Protein AF-A0A8S9IT57-F1 (afdb_monomer)

InterPro domains:
  IPR001734 Sodium/solute symporter [PF00474] (82-192)
  IPR001734 Sodium/solute symporter [PS50283] (57-162)
  IPR031155 Urea active transporter [PTHR46154] (69-310)
  IPR038377 Sodium/glucose symporter superfamily [G3DSA:1.20.1730.10] (26-310)

Radius of gyration: 22.33 Å; Cα contacts (8 Å, |Δi|>4): 358; chains: 1; bounding box: 45×38×72 Å

Secondary structure (DSSP, 8-state):
---SSSSTTTGGGEEEETTEEEE-S-SSTT--SS-HHHHHHHHHHHHHHHHHHHHHHHTT---------S-HHHHHHHHHHHHHHHHHHHHHHHHHHHHHHHHHH---HHHHHHHHHHHHHHHHHHHTHHHHHHHHHHHHHHHHHHHHHHHHIIIII-SSS-SHHHHHHHHHHHT-TTS--STTTS-TTB--SSPTTBGGG-TT-S-BHHHHHHHHHHHHHHHHHHHH-HHHHHHHHHS-HHHHHHHHHHHHHHHHHHHHHIIIIIIHHHHHTT---BHHHHHTT-HHHHHHHHHHTHHHHHHHHHHHH-

Solvent-accessible surface area (backbone atoms only — not comparable to full-atom values): 16678 Å² total; per-residue (Å²): 130,85,65,75,56,89,42,84,85,38,33,89,50,42,50,86,53,104,87,52,50,33,40,47,78,46,68,52,75,96,59,51,78,37,55,45,68,56,41,53,45,48,44,53,48,50,24,47,52,53,18,55,54,33,23,64,68,20,76,76,66,92,74,92,84,91,90,90,90,68,64,70,72,64,44,52,55,52,50,54,51,19,53,54,46,50,52,53,53,49,50,53,52,38,51,43,51,14,46,46,47,24,56,41,11,58,39,54,47,70,59,40,47,61,44,56,54,50,20,53,50,54,16,42,71,66,22,33,73,63,14,48,54,53,46,53,49,55,21,50,53,52,38,52,54,53,50,51,52,49,42,45,35,41,42,57,67,32,93,84,47,25,26,62,65,52,41,50,55,34,37,49,58,45,26,29,82,85,54,70,62,50,77,54,54,28,56,97,54,38,92,60,36,45,43,86,59,26,54,91,16,38,82,84,50,90,54,29,56,61,58,51,53,50,48,52,52,49,50,60,52,53,52,53,47,58,77,40,32,58,70,57,53,56,54,49,69,75,38,58,78,92,48,37,65,58,49,52,54,51,50,55,60,55,52,50,51,54,62,49,46,47,45,65,27,30,43,45,43,26,58,42,51,60,56,42,48,25,54,67,47,47,74,51,63,37,44,49,59,53,29,31,32,76,74,54,38,64,61,28,46,49,54,52,50,52,48,70,76,76

Nearest PDB structures (foldseek):
  7sl8-assembly1_A  TM=5.305E-01  e=9.227E-02  Homo sapiens
  8zqr-assembly1_A  TM=4.460E-01  e=1.522E+00  Homo sapiens

Foldseek 3Di:
DQDPPVDPLLNVQWDDDDPDTFGHQALLPVHALAALVVLVCLLQVVLQVLLVVLLVVQVPDDDDDDDDDDDDPVVVVLVVLQVVLVVVVLVLLLLLLLLLSCSHHVHDSVVSSVRLCVSVVNNCVSRNPSSVVVSVVVLLVLLVVLLVVLLCLQDQNFPQRRHPVLLQVLQVVQQDPPWDCDPRNHDPQARGHFCPQADSSGPPGPRGPVVVVVVVCCCVVVVSSCVSHVSLVVVLVPDDVVCSVVVVVVVVVSVCSNCVSCCVRQVSQCSSSRRSHGNVCVVSVCSSVSSLCSGPNSVSSVSVSSSSSD

Structure (mmCIF, N/CA/C/O backbone):
data_AF-A0A8S9IT57-F1
#
_entry.id   AF-A0A8S9IT57-F1
#
loop_
_atom_site.group_PDB
_atom_site.id
_atom_site.type_symbol
_atom_site.label_atom_id
_atom_site.label_alt_id
_atom_site.label_comp_id
_atom_site.label_asym_id
_atom_site.label_entity_id
_atom_site.label_seq_id
_atom_site.pdbx_PDB_ins_code
_atom_site.Cartn_x
_atom_site.Cartn_y
_atom_site.Cartn_z
_atom_site.occupancy
_atom_site.B_iso_or_equiv
_atom_site.auth_seq_id
_atom_site.auth_comp_id
_atom_site.auth_asym_id
_atom_site.auth_atom_id
_atom_site.pdbx_PDB_model_num
ATOM 1 N N . MET A 1 1 ? -20.627 7.578 33.990 1.00 39.97 1 MET A N 1
ATOM 2 C CA . MET A 1 1 ? -19.273 7.028 33.769 1.00 39.97 1 MET A CA 1
ATOM 3 C C . MET A 1 1 ? -19.249 6.451 32.371 1.00 39.97 1 MET A C 1
ATOM 5 O O . MET A 1 1 ? -20.099 5.621 32.084 1.00 39.97 1 MET A O 1
ATOM 9 N N . ALA A 1 2 ? -18.382 6.957 31.492 1.00 51.16 2 ALA A N 1
ATOM 10 C CA . ALA A 1 2 ? -18.194 6.353 30.176 1.00 51.16 2 ALA A CA 1
ATOM 11 C C . ALA A 1 2 ? -17.717 4.906 30.378 1.00 51.16 2 ALA A C 1
ATOM 13 O O . ALA A 1 2 ? -16.808 4.669 31.175 1.00 51.16 2 ALA A O 1
ATOM 14 N N . THR A 1 3 ? -18.382 3.948 29.738 1.00 56.62 3 THR A N 1
ATOM 15 C CA . THR A 1 3 ? -17.983 2.540 29.743 1.00 56.62 3 THR A CA 1
ATOM 16 C C . THR A 1 3 ? -16.579 2.422 29.155 1.00 56.62 3 THR A C 1
ATOM 18 O O . THR A 1 3 ? -16.307 2.948 28.077 1.00 56.62 3 THR A O 1
ATOM 21 N N . CYS A 1 4 ? -15.678 1.789 29.903 1.00 59.97 4 CYS A N 1
ATOM 22 C CA . CYS A 1 4 ? -14.316 1.505 29.476 1.00 59.97 4 CYS A CA 1
ATOM 23 C C . CYS A 1 4 ? -14.159 -0.009 29.341 1.00 59.97 4 CYS A C 1
ATOM 25 O O . CYS A 1 4 ? -14.346 -0.700 30.347 1.00 59.97 4 CYS A O 1
ATOM 27 N N . PRO A 1 5 ? -13.794 -0.526 28.159 1.00 66.31 5 PRO A N 1
ATOM 28 C CA . PRO A 1 5 ? -13.631 0.172 26.873 1.00 66.31 5 PRO A CA 1
ATOM 29 C C . PRO A 1 5 ? -14.978 0.608 26.251 1.00 66.31 5 PRO A C 1
ATOM 31 O O . PRO A 1 5 ? -16.025 0.081 26.628 1.00 66.31 5 PRO A O 1
ATOM 34 N N . PRO A 1 6 ? -14.978 1.543 25.277 1.00 64.06 6 PRO A N 1
ATOM 35 C CA . PRO A 1 6 ? -16.183 1.881 24.514 1.00 64.06 6 PRO A CA 1
ATOM 36 C C . PRO A 1 6 ? -16.662 0.721 23.627 1.00 64.06 6 PRO A C 1
ATOM 38 O O . PRO A 1 6 ? -17.847 0.653 23.311 1.00 64.06 6 PRO A O 1
ATOM 41 N N . PHE A 1 7 ? -15.757 -0.193 23.258 1.00 71.44 7 PHE A N 1
ATOM 42 C CA . PHE A 1 7 ? -16.058 -1.398 22.494 1.00 71.44 7 PHE A CA 1
ATOM 43 C C . PHE A 1 7 ? -15.311 -2.614 23.056 1.00 71.44 7 PHE A C 1
ATOM 45 O O . PHE A 1 7 ? -14.112 -2.540 23.328 1.00 71.44 7 PHE A O 1
ATOM 52 N N . ASP A 1 8 ? -15.988 -3.759 23.162 1.00 71.44 8 ASP A N 1
ATOM 53 C CA . ASP A 1 8 ? -15.408 -4.985 23.736 1.00 71.44 8 ASP A CA 1
ATOM 54 C C . ASP A 1 8 ? -14.193 -5.507 22.945 1.00 71.44 8 ASP A C 1
ATOM 56 O O . ASP A 1 8 ? -13.241 -6.026 23.524 1.00 71.44 8 ASP A O 1
ATOM 60 N N . PHE A 1 9 ? -14.169 -5.318 21.621 1.00 71.56 9 PHE A N 1
ATOM 61 C CA . PHE A 1 9 ? -13.062 -5.767 20.764 1.00 71.56 9 PHE A CA 1
ATOM 62 C C . PHE A 1 9 ? -11.790 -4.919 20.916 1.00 71.56 9 PHE A C 1
ATOM 64 O O . PHE A 1 9 ? -10.671 -5.423 20.758 1.00 71.56 9 PHE A O 1
ATOM 71 N N . SER A 1 10 ? -11.936 -3.624 21.215 1.00 74.38 10 SER A N 1
ATOM 72 C CA . SER A 1 10 ? -10.804 -2.708 21.361 1.00 74.38 10 SER A CA 1
ATOM 73 C C . SER A 1 10 ? -10.246 -2.710 22.782 1.00 74.38 10 SER A C 1
ATOM 75 O O . SER A 1 10 ? -9.177 -2.144 22.995 1.00 74.38 10 SER A O 1
ATOM 77 N N . ALA A 1 11 ? -10.880 -3.432 23.719 1.00 71.94 11 ALA A N 1
ATOM 78 C CA . ALA A 1 11 ? -10.479 -3.586 25.122 1.00 71.94 11 ALA A CA 1
ATOM 79 C C . ALA A 1 11 ? -8.972 -3.771 25.330 1.00 71.94 11 ALA A C 1
ATOM 81 O O . ALA A 1 11 ? -8.375 -3.137 26.191 1.00 71.94 11 ALA A O 1
ATOM 82 N N . LYS A 1 12 ? -8.341 -4.607 24.497 1.00 77.44 12 LYS A N 1
ATOM 83 C CA . LYS A 1 12 ? -6.902 -4.924 24.542 1.00 77.44 12 LYS A CA 1
ATOM 84 C C . LYS A 1 12 ? -5.973 -3.720 24.320 1.00 77.44 12 LYS A C 1
ATOM 86 O O . LYS A 1 12 ? -4.788 -3.788 24.648 1.00 77.44 12 LYS A O 1
ATOM 91 N N . TYR A 1 13 ? -6.496 -2.636 23.754 1.00 78.12 13 TYR A N 1
ATOM 92 C CA . TYR A 1 13 ? -5.784 -1.389 23.477 1.00 78.12 13 TYR A CA 1
ATOM 93 C C . TYR A 1 13 ? -6.067 -0.288 24.505 1.00 78.12 13 TYR A C 1
ATOM 95 O O . TYR A 1 13 ? -5.531 0.813 24.370 1.00 78.12 13 TYR A O 1
ATOM 103 N N . TYR A 1 14 ? -6.871 -0.584 25.527 1.00 77.19 14 TYR A N 1
ATOM 104 C CA . TYR A 1 14 ? -7.155 0.310 26.641 1.00 77.19 14 TYR A CA 1
ATOM 105 C C . TYR A 1 14 ? -6.534 -0.244 27.925 1.00 77.19 14 TYR A C 1
ATOM 107 O O . TYR A 1 14 ? -6.669 -1.426 28.240 1.00 77.19 14 TYR A O 1
ATOM 115 N N . ASN A 1 15 ? -5.861 0.614 28.686 1.00 73.19 15 ASN A N 1
ATOM 116 C CA . ASN A 1 15 ? -5.367 0.288 30.016 1.00 73.19 15 ASN A CA 1
ATOM 117 C C . ASN A 1 15 ? -6.383 0.786 31.055 1.00 73.19 15 ASN A C 1
ATOM 119 O O . ASN A 1 15 ? -6.706 1.973 31.110 1.00 73.19 15 ASN A O 1
ATOM 123 N N . GLY A 1 16 ? -6.904 -0.133 31.872 1.00 59.00 16 GLY A N 1
ATOM 124 C CA . GLY A 1 16 ? -7.804 0.185 32.980 1.00 59.00 16 GLY A CA 1
ATOM 125 C C . GLY A 1 16 ? -7.018 0.431 34.264 1.00 59.00 16 GLY A C 1
ATOM 126 O O . GLY A 1 16 ? -6.648 -0.521 34.947 1.00 59.00 16 GLY A O 1
ATOM 127 N N . GLY A 1 17 ? -6.758 1.695 34.602 1.00 48.28 17 GLY A N 1
ATOM 128 C CA . GLY A 1 17 ? -6.114 2.079 35.857 1.00 48.28 17 GLY A CA 1
ATOM 129 C C . GLY A 1 17 ? -7.029 2.956 36.708 1.00 48.28 17 GLY A C 1
ATOM 130 O O . GLY A 1 17 ? -7.355 4.055 36.282 1.00 48.28 17 GLY A O 1
ATOM 131 N N . GLY A 1 18 ? -7.415 2.470 37.898 1.00 50.03 18 GLY A N 1
ATOM 132 C CA . GLY A 1 18 ? -7.883 3.191 39.107 1.00 50.03 18 GLY A CA 1
ATOM 133 C C . GLY A 1 18 ? -9.019 4.229 39.030 1.00 50.03 18 GLY A C 1
ATOM 134 O O . GLY A 1 18 ? -9.898 4.229 39.888 1.00 50.03 18 GLY A O 1
ATOM 135 N N . SER A 1 19 ? -9.018 5.125 38.049 1.00 51.31 19 SER A N 1
ATOM 136 C CA . SER A 1 19 ? -9.999 6.202 37.871 1.00 51.31 19 SER A CA 1
ATOM 137 C C . SER A 1 19 ? -10.115 6.724 36.426 1.00 51.31 19 SER A C 1
ATOM 139 O O . SER A 1 19 ? -10.882 7.659 36.194 1.00 51.31 19 SER A O 1
ATOM 141 N N . GLY A 1 20 ? -9.429 6.127 35.441 1.00 58.88 20 GLY A N 1
ATOM 142 C CA . GLY A 1 20 ? -9.473 6.570 34.043 1.00 58.88 20 GLY A CA 1
ATOM 143 C C . GLY A 1 20 ? -9.200 5.449 33.037 1.00 58.88 20 GLY A C 1
ATOM 144 O O . GLY A 1 20 ? -8.434 4.527 33.301 1.00 58.88 20 GLY A O 1
ATOM 145 N N . CYS A 1 21 ? -9.868 5.529 31.886 1.00 69.31 21 CYS A N 1
ATOM 146 C CA . CYS A 1 21 ? -9.680 4.636 30.747 1.00 69.31 21 CYS A CA 1
ATOM 147 C C . CYS A 1 21 ? -8.685 5.270 29.779 1.00 69.31 21 CYS A C 1
ATOM 149 O O . CYS A 1 21 ? -9.031 6.270 29.149 1.00 69.31 21 CYS A O 1
ATOM 151 N N . GLU A 1 22 ? -7.479 4.724 29.659 1.00 74.81 22 GLU A N 1
ATOM 152 C CA . GLU A 1 22 ? -6.455 5.297 28.784 1.00 74.81 22 GLU A CA 1
ATOM 153 C C . GLU A 1 22 ? -6.254 4.435 27.541 1.00 74.81 22 GLU A C 1
ATOM 155 O O . GLU A 1 22 ? -5.953 3.242 27.639 1.00 74.81 22 GLU A O 1
ATOM 160 N N . ARG A 1 23 ? -6.422 5.032 26.359 1.00 77.62 23 ARG A N 1
ATOM 161 C CA . ARG A 1 23 ? -6.092 4.380 25.089 1.00 77.62 23 ARG A CA 1
ATOM 162 C C . ARG A 1 23 ? -4.585 4.445 24.865 1.00 77.62 23 ARG A C 1
ATOM 164 O O . ARG A 1 23 ? -3.971 5.488 25.089 1.00 77.62 23 ARG A O 1
ATOM 171 N N . ARG A 1 24 ? -3.987 3.355 24.374 1.00 80.25 24 ARG A N 1
ATOM 172 C CA . ARG A 1 24 ? -2.577 3.363 23.942 1.00 80.25 24 ARG A CA 1
ATOM 173 C C . ARG A 1 24 ? -2.332 4.494 22.935 1.00 80.25 24 ARG A C 1
ATOM 175 O O . ARG A 1 24 ? -3.164 4.728 22.062 1.00 80.25 24 ARG A O 1
ATOM 182 N N . SER A 1 25 ? -1.186 5.162 23.043 1.00 78.62 25 SER A N 1
ATOM 183 C CA . SER A 1 25 ? -0.786 6.256 22.146 1.00 78.62 25 SER A CA 1
ATOM 184 C C . SER A 1 25 ? -0.376 5.775 20.749 1.00 78.62 25 SER A C 1
ATOM 186 O O . SER A 1 25 ? -0.585 6.482 19.770 1.00 78.62 25 SER A O 1
ATOM 188 N N . SER A 1 26 ? 0.150 4.553 20.640 1.00 80.44 26 SER A N 1
ATOM 189 C CA . SER A 1 26 ? 0.606 3.945 19.385 1.00 80.44 26 SER A CA 1
ATOM 190 C C . SER A 1 26 ? 0.244 2.459 19.329 1.00 80.44 26 SER A C 1
ATOM 192 O O . SER A 1 26 ? 0.178 1.777 20.363 1.00 80.44 26 SER A O 1
ATOM 194 N N . PHE A 1 27 ? 0.003 1.952 18.116 1.00 81.12 27 PHE A N 1
ATOM 195 C CA . PHE A 1 27 ? -0.316 0.546 17.887 1.00 81.12 27 PHE A CA 1
ATOM 196 C C . PHE A 1 27 ? 0.932 -0.334 17.984 1.00 81.12 27 PHE A C 1
ATOM 198 O O . PHE A 1 27 ? 0.871 -1.414 18.575 1.00 81.12 27 PHE A O 1
ATOM 205 N N . PHE A 1 28 ? 2.049 0.119 17.408 1.00 76.88 28 PHE A N 1
ATOM 206 C CA . PHE A 1 28 ? 3.296 -0.647 17.357 1.00 76.88 28 PHE A CA 1
ATOM 207 C C . PHE A 1 28 ? 4.162 -0.452 18.612 1.00 76.88 28 PHE A C 1
ATOM 209 O O . PHE A 1 28 ? 4.763 -1.416 19.092 1.00 76.88 28 PHE A O 1
ATOM 216 N N . GLY A 1 29 ? 4.181 0.753 19.195 1.00 72.25 29 GLY A N 1
ATOM 217 C CA . GLY A 1 29 ? 5.028 1.090 20.344 1.00 72.25 29 GLY A CA 1
ATOM 218 C C . GLY A 1 29 ? 6.490 0.668 20.134 1.00 72.25 29 GLY A C 1
ATOM 219 O O . GLY A 1 29 ? 7.016 0.777 19.028 1.00 72.25 29 GLY A O 1
ATOM 220 N N . ASP A 1 30 ? 7.117 0.115 21.179 1.00 59.88 30 ASP A N 1
ATOM 221 C CA . ASP A 1 30 ? 8.460 -0.499 21.124 1.00 59.88 30 ASP A CA 1
ATOM 222 C C . ASP A 1 30 ? 8.430 -2.018 20.848 1.00 59.88 30 ASP A C 1
ATOM 224 O O . ASP A 1 30 ? 9.457 -2.700 20.908 1.00 59.88 30 ASP A O 1
ATOM 228 N N . THR A 1 31 ? 7.253 -2.594 20.585 1.00 56.28 31 THR A N 1
ATOM 229 C CA . THR A 1 31 ? 7.078 -4.050 20.483 1.00 56.28 31 THR A CA 1
ATOM 230 C C . THR A 1 31 ? 6.912 -4.496 19.040 1.00 56.28 31 THR A C 1
ATOM 232 O O . THR A 1 31 ? 5.985 -4.091 18.345 1.00 56.28 31 THR A O 1
ATOM 235 N N . THR A 1 32 ? 7.786 -5.390 18.593 1.00 64.50 32 THR A N 1
ATOM 236 C CA . THR A 1 32 ? 7.768 -5.934 17.232 1.00 64.50 32 THR A CA 1
ATOM 237 C C . THR A 1 32 ? 7.085 -7.299 17.221 1.00 64.50 32 THR A C 1
ATOM 239 O O . THR A 1 32 ? 7.207 -8.091 18.156 1.00 64.50 32 THR A O 1
ATOM 242 N N . VAL A 1 33 ? 6.289 -7.569 16.183 1.00 73.50 33 VAL A N 1
ATOM 243 C CA . VAL A 1 33 ? 5.457 -8.788 16.115 1.00 73.50 33 VAL A CA 1
ATOM 244 C C . VAL A 1 33 ? 6.272 -10.007 15.679 1.00 73.50 33 VAL A C 1
ATOM 246 O O . VAL A 1 33 ? 5.989 -11.141 16.085 1.00 73.50 33 VAL A O 1
ATOM 249 N N . LEU A 1 34 ? 7.273 -9.771 14.834 1.00 71.06 34 LEU A N 1
ATOM 250 C CA . LEU A 1 34 ? 8.207 -10.764 14.328 1.00 71.06 34 LEU A CA 1
ATOM 251 C C . LEU A 1 34 ? 9.607 -10.481 14.865 1.00 71.06 34 LEU A C 1
ATOM 253 O O . LEU A 1 34 ? 9.995 -9.332 15.046 1.00 71.06 34 LEU A O 1
ATOM 257 N N . ASP A 1 35 ? 10.363 -11.552 15.081 1.00 74.62 35 ASP A N 1
ATOM 258 C CA . ASP A 1 35 ? 11.762 -11.448 15.478 1.00 74.62 35 ASP A CA 1
ATOM 259 C C . ASP A 1 35 ? 12.602 -10.813 14.356 1.00 74.62 35 ASP A C 1
ATOM 261 O O . ASP A 1 35 ? 12.335 -11.033 13.166 1.00 74.62 35 ASP A O 1
ATOM 265 N N . GLN A 1 36 ? 13.647 -10.067 14.725 1.00 75.62 36 GLN A N 1
ATOM 266 C CA . GLN A 1 36 ? 14.565 -9.448 13.763 1.00 75.62 36 GLN A CA 1
ATOM 267 C C . GLN A 1 36 ? 15.169 -10.479 12.801 1.00 75.62 36 GLN A C 1
ATOM 269 O O . GLN A 1 36 ? 15.334 -10.190 11.613 1.00 75.62 36 GLN A O 1
ATOM 274 N N . GLY A 1 37 ? 15.436 -11.702 13.272 1.00 68.75 37 GLY A N 1
ATOM 275 C CA . GLY A 1 37 ? 15.917 -12.807 12.449 1.00 68.75 37 GLY A CA 1
ATOM 276 C C . GLY A 1 37 ? 14.936 -13.205 11.346 1.00 68.75 37 GLY A C 1
ATOM 277 O O . GLY A 1 37 ? 15.367 -13.494 10.232 1.00 68.75 37 GLY A O 1
ATOM 278 N N . VAL A 1 38 ? 13.622 -13.139 11.600 1.00 75.12 38 VAL A N 1
ATOM 279 C CA . VAL A 1 38 ? 12.596 -13.370 10.567 1.00 75.12 38 VAL A CA 1
ATOM 280 C C . VAL A 1 38 ? 12.616 -12.244 9.538 1.00 75.12 38 VAL A C 1
ATOM 282 O O . VAL A 1 38 ? 12.524 -12.518 8.346 1.00 75.12 38 VAL A O 1
ATOM 285 N N . GLY A 1 39 ? 12.805 -10.993 9.967 1.00 60.59 39 GLY A N 1
ATOM 286 C CA . GLY A 1 39 ? 12.956 -9.858 9.053 1.00 60.59 39 GLY A CA 1
ATOM 287 C C . GLY A 1 39 ? 14.135 -10.030 8.097 1.00 60.59 39 GLY A C 1
ATOM 288 O O . GLY A 1 39 ? 13.950 -9.989 6.881 1.00 60.59 39 GLY A O 1
ATOM 289 N N . TYR A 1 40 ? 15.331 -10.314 8.622 1.00 71.19 40 TYR A N 1
ATOM 290 C CA . TYR A 1 40 ? 16.511 -10.576 7.790 1.00 71.19 40 TYR A CA 1
ATOM 291 C C . TYR A 1 40 ? 16.353 -11.822 6.910 1.00 71.19 40 TYR A C 1
ATOM 293 O O . TYR A 1 40 ? 16.757 -11.792 5.748 1.00 71.19 40 TYR A O 1
ATOM 301 N N . ALA A 1 41 ? 15.735 -12.891 7.420 1.00 75.12 41 ALA A N 1
ATOM 302 C CA . ALA A 1 41 ? 15.481 -14.107 6.652 1.00 75.12 41 ALA A CA 1
ATOM 303 C C . ALA A 1 41 ? 14.490 -13.880 5.506 1.00 75.12 41 ALA A C 1
ATOM 305 O O . ALA A 1 41 ? 14.685 -14.433 4.429 1.00 75.12 41 ALA A O 1
ATOM 306 N N . VAL A 1 42 ? 13.457 -13.054 5.694 1.00 69.88 42 VAL A N 1
ATOM 307 C CA . VAL A 1 42 ? 12.544 -12.693 4.605 1.00 69.88 42 VAL A CA 1
ATOM 308 C C . VAL A 1 42 ? 13.278 -11.827 3.583 1.00 69.88 42 VAL A C 1
ATOM 310 O O . VAL A 1 42 ? 13.267 -12.178 2.408 1.00 69.88 42 VAL A O 1
ATOM 313 N N . ILE A 1 43 ? 13.980 -10.770 4.011 1.00 68.06 43 ILE A N 1
ATOM 314 C CA . ILE A 1 43 ? 14.699 -9.872 3.091 1.00 68.06 43 ILE A CA 1
ATOM 315 C C . ILE A 1 43 ? 15.712 -10.648 2.237 1.00 68.06 43 ILE A C 1
ATOM 317 O O . ILE A 1 43 ? 15.700 -10.563 1.009 1.00 68.06 43 ILE A O 1
ATOM 321 N N . LEU A 1 44 ? 16.592 -11.414 2.884 1.00 73.75 44 LEU A N 1
ATOM 322 C CA . LEU A 1 44 ? 17.675 -12.126 2.209 1.00 73.75 44 LEU A CA 1
ATOM 323 C C . LEU A 1 44 ? 17.180 -13.404 1.528 1.00 73.75 44 LEU A C 1
ATOM 325 O O . LEU A 1 44 ? 17.606 -13.709 0.419 1.00 73.75 44 LEU A O 1
ATOM 329 N N . GLY A 1 45 ? 16.282 -14.146 2.176 1.00 69.88 45 GLY A N 1
ATOM 330 C CA . GLY A 1 45 ? 15.787 -15.436 1.702 1.00 69.88 45 GLY A CA 1
ATOM 331 C C . GLY A 1 45 ? 14.845 -15.308 0.512 1.00 69.88 45 GLY A C 1
ATOM 332 O O . GLY A 1 45 ? 15.090 -15.955 -0.506 1.00 69.88 45 GLY A O 1
ATOM 333 N N . PHE A 1 46 ? 13.820 -14.446 0.587 1.00 65.81 46 PHE A N 1
ATOM 334 C CA . PHE A 1 46 ? 12.964 -14.187 -0.578 1.00 65.81 46 PHE A CA 1
ATOM 335 C C . PHE A 1 46 ? 13.760 -13.497 -1.683 1.00 65.81 46 PHE A C 1
ATOM 337 O O . PHE A 1 46 ? 13.696 -13.946 -2.824 1.00 65.81 46 PHE A O 1
ATOM 344 N N . GLY A 1 47 ? 14.570 -12.486 -1.348 1.00 55.34 47 GLY A N 1
ATOM 345 C CA . GLY A 1 47 ? 15.402 -11.781 -2.323 1.00 55.34 47 GLY A CA 1
ATOM 346 C C . GLY A 1 47 ? 16.331 -12.716 -3.105 1.00 55.34 47 GLY A C 1
ATOM 347 O O . GLY A 1 47 ? 16.353 -12.668 -4.332 1.00 55.34 47 GLY A O 1
ATOM 348 N N . ALA A 1 48 ? 17.055 -13.612 -2.427 1.00 63.34 48 ALA A N 1
ATOM 349 C CA . ALA A 1 48 ? 17.984 -14.541 -3.073 1.00 63.34 48 ALA A CA 1
ATOM 350 C C . ALA A 1 48 ? 17.275 -15.674 -3.830 1.00 63.34 48 ALA A C 1
ATOM 352 O O . ALA A 1 48 ? 17.654 -15.977 -4.963 1.00 63.34 48 ALA A O 1
ATOM 353 N N . PHE A 1 49 ? 16.238 -16.288 -3.244 1.00 71.75 49 PHE A N 1
ATOM 354 C CA . PHE A 1 49 ? 15.465 -17.342 -3.908 1.00 71.75 49 PHE A CA 1
ATOM 355 C C . PHE A 1 49 ? 14.849 -16.833 -5.209 1.00 71.75 49 PHE A C 1
ATOM 357 O O . PHE A 1 49 ? 15.027 -17.435 -6.272 1.00 71.75 49 PHE A O 1
ATOM 364 N N . PHE A 1 50 ? 14.158 -15.696 -5.128 1.00 58.56 50 PHE A N 1
ATOM 365 C CA . PHE A 1 50 ? 13.487 -15.123 -6.280 1.00 58.56 50 PHE A CA 1
ATOM 366 C C . PHE A 1 50 ? 14.501 -14.683 -7.325 1.00 58.56 50 PHE A C 1
ATOM 368 O O . PHE A 1 50 ? 14.258 -14.833 -8.528 1.00 58.56 50 PHE A O 1
ATOM 375 N N . ALA A 1 51 ? 15.678 -14.236 -6.875 1.00 56.88 51 ALA A N 1
ATOM 376 C CA . ALA A 1 51 ? 16.704 -13.834 -7.797 1.00 56.88 51 ALA A CA 1
ATOM 377 C C . ALA A 1 51 ? 17.257 -15.000 -8.630 1.00 56.88 51 ALA A C 1
ATOM 379 O O . ALA A 1 51 ? 17.379 -14.907 -9.853 1.00 56.88 51 ALA A O 1
ATOM 380 N N . VAL A 1 52 ? 17.544 -16.130 -7.983 1.00 64.19 52 VAL A N 1
ATOM 381 C CA . VAL A 1 52 ? 18.015 -17.348 -8.658 1.00 64.19 52 VAL A CA 1
ATOM 382 C C . VAL A 1 52 ? 16.931 -17.908 -9.584 1.00 64.19 52 VAL A C 1
ATOM 384 O O . VAL A 1 52 ? 17.213 -18.223 -10.741 1.00 64.19 52 VAL A O 1
ATOM 387 N N . PHE A 1 53 ? 15.683 -17.974 -9.114 1.00 66.06 53 PHE A N 1
ATOM 388 C CA . PHE A 1 53 ? 14.554 -18.507 -9.879 1.00 66.06 53 PHE A CA 1
ATOM 389 C C . PHE A 1 53 ? 14.302 -17.727 -11.178 1.00 66.06 53 PHE A C 1
ATOM 391 O O . PHE A 1 53 ? 14.207 -18.309 -12.262 1.00 66.06 53 PHE A O 1
ATOM 398 N N . THR A 1 54 ? 14.255 -16.399 -11.091 1.00 49.44 54 THR A N 1
ATOM 399 C CA . THR A 1 54 ? 14.018 -15.531 -12.253 1.00 49.44 54 THR A CA 1
ATOM 400 C C . THR A 1 54 ? 15.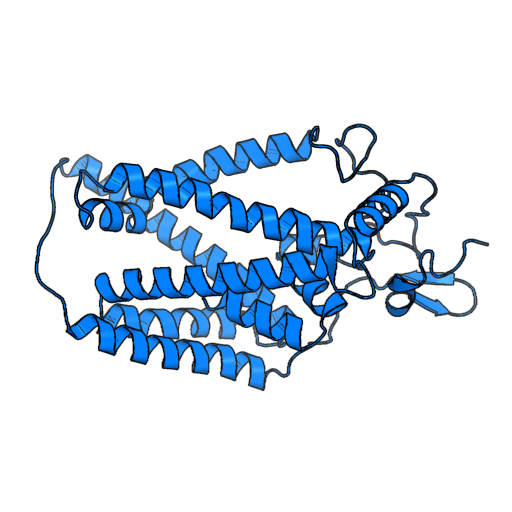217 -15.510 -13.204 1.00 49.44 54 THR A C 1
ATOM 402 O O . THR A 1 54 ? 15.028 -15.486 -14.419 1.00 49.44 54 THR A O 1
ATOM 405 N N . SER A 1 55 ? 16.448 -15.642 -12.701 1.00 49.41 55 SER A N 1
ATOM 406 C CA . SER A 1 55 ? 17.660 -15.745 -13.534 1.00 49.41 55 SER A CA 1
ATOM 407 C C . SER A 1 55 ? 17.696 -17.015 -14.398 1.00 49.41 55 SER A C 1
ATOM 409 O O . SER A 1 55 ? 18.072 -16.958 -15.573 1.00 49.41 55 SER A O 1
ATOM 411 N N . VAL A 1 56 ? 17.257 -18.161 -13.863 1.00 57.50 56 VAL A N 1
ATOM 412 C CA . VAL A 1 56 ? 17.181 -19.435 -14.610 1.00 57.50 56 VAL A CA 1
ATOM 413 C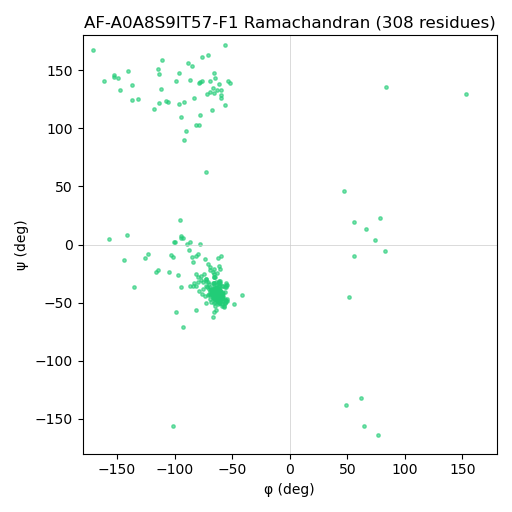 C . VAL A 1 56 ? 16.172 -19.349 -15.756 1.00 57.50 56 VAL A C 1
ATOM 415 O O . VAL A 1 56 ? 16.478 -19.746 -16.879 1.00 57.50 56 VAL A O 1
ATOM 418 N N . LEU A 1 57 ? 14.996 -18.768 -15.507 1.00 52.50 57 LEU A N 1
ATOM 419 C CA . LEU A 1 57 ? 13.936 -18.615 -16.512 1.00 52.50 57 LEU A CA 1
ATOM 420 C C . LEU A 1 57 ? 14.313 -17.681 -17.667 1.00 52.50 57 LEU A C 1
ATOM 422 O O . LEU A 1 57 ? 13.738 -17.766 -18.752 1.00 52.50 57 LEU A O 1
ATOM 426 N N . THR A 1 58 ? 15.294 -16.809 -17.455 1.00 40.84 58 THR A N 1
ATOM 427 C CA . THR A 1 58 ? 15.568 -15.713 -18.385 1.00 40.84 58 THR A CA 1
ATOM 428 C C . THR A 1 58 ? 16.677 -15.997 -19.384 1.00 40.84 58 THR A C 1
ATOM 430 O O . THR A 1 58 ? 16.631 -15.503 -20.515 1.00 40.84 58 THR A O 1
ATOM 433 N N . ASN A 1 59 ? 17.607 -16.888 -19.030 1.00 42.00 59 ASN A N 1
ATOM 434 C CA . ASN A 1 59 ? 18.633 -17.394 -19.948 1.00 42.00 59 ASN A CA 1
ATOM 435 C C . ASN A 1 59 ? 18.051 -18.103 -21.186 1.00 42.00 59 ASN A C 1
ATOM 437 O O . ASN A 1 59 ? 18.763 -18.359 -22.151 1.00 42.00 59 ASN A O 1
ATOM 441 N N . PHE A 1 60 ? 16.745 -18.366 -21.203 1.00 40.88 60 PHE A N 1
ATOM 442 C CA . PHE A 1 60 ? 16.063 -19.017 -22.309 1.00 40.88 60 PHE A CA 1
ATOM 443 C C . PHE A 1 60 ? 15.702 -18.089 -23.492 1.00 40.88 60 PHE A C 1
ATOM 445 O O . PHE A 1 60 ? 15.290 -18.610 -24.524 1.00 40.88 60 PHE A O 1
ATOM 452 N N . PHE A 1 61 ? 15.818 -16.746 -23.417 1.00 39.41 61 PHE A N 1
ATOM 453 C CA . PHE A 1 61 ? 15.080 -15.917 -24.396 1.00 39.41 61 PHE A CA 1
ATOM 454 C C . PHE A 1 61 ? 15.717 -14.648 -25.002 1.00 39.41 61 PHE A C 1
ATOM 456 O O . PHE A 1 61 ? 15.008 -13.939 -25.704 1.00 39.41 61 PHE A O 1
ATOM 463 N N . LEU A 1 62 ? 16.989 -14.284 -24.840 1.00 33.56 62 LEU A N 1
ATOM 464 C CA . LEU A 1 62 ? 17.490 -12.967 -25.310 1.00 33.56 62 LEU A CA 1
ATOM 465 C C . LEU A 1 62 ? 17.834 -12.880 -26.820 1.00 33.56 62 LEU A C 1
ATOM 467 O O . LEU A 1 62 ? 18.912 -13.271 -27.247 1.00 33.56 62 LEU A O 1
ATOM 471 N N . TYR A 1 63 ? 16.959 -12.259 -27.619 1.00 31.22 63 TYR A N 1
ATOM 472 C CA . TYR A 1 63 ? 17.303 -11.642 -28.911 1.00 31.22 63 TYR A CA 1
ATOM 473 C C . TYR A 1 63 ? 16.310 -10.496 -29.205 1.00 31.22 63 TYR A C 1
ATOM 475 O O . TYR A 1 63 ? 15.123 -10.658 -28.907 1.00 31.22 63 TYR A O 1
ATOM 483 N N . VAL A 1 64 ? 16.789 -9.403 -29.827 1.00 33.97 64 VAL A N 1
ATOM 484 C CA . VAL A 1 64 ? 16.038 -8.268 -30.445 1.00 33.97 64 VAL A CA 1
ATOM 485 C C . VAL A 1 64 ? 15.577 -7.143 -29.494 1.00 33.97 64 VAL A C 1
ATOM 487 O O . VAL A 1 64 ? 14.944 -7.441 -28.490 1.00 33.97 64 VAL A O 1
ATOM 490 N N . PHE A 1 65 ? 15.695 -5.828 -29.751 1.00 34.56 65 PHE A N 1
ATOM 491 C CA . PHE A 1 65 ? 16.557 -4.886 -30.518 1.00 34.56 65 PHE A CA 1
ATOM 492 C C . PHE A 1 65 ? 16.122 -3.447 -30.085 1.00 34.56 65 PHE A C 1
ATOM 494 O O . PHE A 1 65 ? 15.094 -3.302 -29.424 1.00 34.56 65 PHE A O 1
ATOM 501 N N . GLY A 1 66 ? 16.899 -2.403 -30.431 1.00 33.88 66 GLY A N 1
ATOM 502 C CA . GLY A 1 66 ? 16.833 -1.026 -29.885 1.00 33.88 66 GLY A CA 1
ATOM 503 C C . GLY A 1 66 ? 16.130 0.103 -30.689 1.00 33.88 66 GLY A C 1
ATOM 504 O O . GLY A 1 66 ? 15.243 -0.134 -31.501 1.00 33.88 66 GLY A O 1
ATOM 505 N N . ILE A 1 67 ? 16.547 1.350 -30.383 1.00 41.38 67 ILE A N 1
ATOM 506 C CA . ILE A 1 67 ? 15.806 2.644 -30.288 1.00 41.38 67 ILE A CA 1
ATOM 507 C C . ILE A 1 67 ? 16.157 3.673 -31.407 1.00 41.38 67 ILE A C 1
ATOM 509 O O . ILE A 1 67 ? 17.265 3.615 -31.928 1.00 41.38 67 ILE A O 1
ATOM 513 N N . SER A 1 68 ? 15.284 4.675 -31.692 1.00 44.50 68 SER A N 1
ATOM 514 C CA . SER A 1 68 ? 15.549 6.158 -31.626 1.00 44.50 68 SER A CA 1
ATOM 515 C C . SER A 1 68 ? 14.673 7.022 -32.568 1.00 44.50 68 SER A C 1
ATOM 517 O O . SER A 1 68 ? 14.568 6.720 -33.752 1.00 44.50 68 SER A O 1
ATOM 519 N N . ARG A 1 69 ? 14.022 8.099 -32.066 1.00 50.19 69 ARG A N 1
ATOM 520 C CA . ARG A 1 69 ? 13.035 8.905 -32.846 1.00 50.19 69 ARG A CA 1
ATOM 521 C C . ARG A 1 69 ? 12.993 10.439 -32.602 1.00 50.19 69 ARG A C 1
ATOM 523 O O . ARG A 1 69 ? 12.381 11.124 -33.411 1.00 50.19 69 ARG A O 1
ATOM 530 N N . TRP A 1 70 ? 13.606 11.014 -31.556 1.00 51.75 70 TRP A N 1
ATOM 531 C CA . TRP A 1 70 ? 13.450 12.451 -31.207 1.00 51.75 70 TRP A CA 1
ATOM 532 C C . TRP A 1 70 ? 14.808 13.067 -30.828 1.00 51.75 70 TRP A C 1
ATOM 534 O O . TRP A 1 70 ? 15.489 12.521 -29.969 1.00 51.75 70 TRP A O 1
ATOM 544 N N . GLY A 1 71 ? 15.219 14.153 -31.497 1.00 61.75 71 GLY A N 1
ATOM 545 C CA . GLY A 1 71 ? 16.592 14.696 -31.494 1.00 61.75 71 GLY A CA 1
ATOM 546 C C . GLY A 1 71 ? 17.226 15.049 -30.131 1.00 61.75 71 GLY A C 1
ATOM 547 O O . GLY A 1 71 ? 16.584 15.053 -29.084 1.00 61.75 71 GLY A O 1
ATOM 548 N N . THR A 1 72 ? 18.523 15.380 -30.155 1.00 62.78 72 THR A N 1
ATOM 549 C CA . THR A 1 72 ? 19.426 15.373 -28.984 1.00 62.78 72 THR A CA 1
ATOM 550 C C . THR A 1 72 ? 19.023 16.296 -27.828 1.00 62.78 72 THR A C 1
ATOM 552 O O . THR A 1 72 ? 19.103 15.885 -26.675 1.00 62.78 72 THR A O 1
ATOM 555 N N . ALA A 1 73 ? 18.566 17.523 -28.098 1.00 73.56 73 ALA A N 1
ATOM 556 C CA . ALA A 1 73 ? 18.230 18.481 -27.035 1.00 73.56 73 ALA A CA 1
ATOM 557 C C . ALA A 1 73 ? 17.025 18.021 -26.195 1.00 73.56 73 ALA A C 1
ATOM 559 O O . ALA A 1 73 ? 17.082 18.004 -24.967 1.00 73.56 73 ALA A O 1
ATOM 560 N N . THR A 1 74 ? 15.954 17.576 -26.856 1.00 67.88 74 THR A N 1
ATOM 561 C CA . THR A 1 74 ? 14.771 17.014 -26.191 1.00 67.88 74 THR A CA 1
ATOM 562 C C . THR A 1 74 ? 15.117 15.723 -25.454 1.00 67.88 74 THR A C 1
ATOM 564 O O . THR A 1 74 ? 14.636 15.506 -24.345 1.00 67.88 74 THR A O 1
ATOM 567 N N . HIS A 1 75 ? 15.997 14.895 -26.024 1.00 65.69 75 HIS A N 1
ATOM 568 C CA . HIS A 1 75 ? 16.446 13.660 -25.389 1.00 65.69 75 HIS A CA 1
ATOM 569 C C . HIS A 1 75 ? 17.163 13.910 -24.053 1.00 65.69 75 HIS A C 1
ATOM 571 O O . HIS A 1 75 ? 16.873 13.229 -23.075 1.00 65.69 75 HIS A O 1
ATOM 577 N N . ILE A 1 76 ? 18.035 14.924 -23.978 1.00 68.00 76 ILE A N 1
ATOM 578 C CA . ILE A 1 76 ? 18.752 15.283 -22.742 1.00 68.00 76 ILE A CA 1
ATOM 579 C C . ILE A 1 76 ? 17.780 15.741 -21.648 1.00 68.00 76 ILE A C 1
ATOM 581 O O . ILE A 1 76 ? 17.889 15.292 -20.509 1.00 68.00 76 ILE A O 1
ATOM 585 N N . VAL A 1 77 ? 16.806 16.593 -21.985 1.00 71.69 77 VAL A N 1
ATOM 586 C CA . VAL A 1 77 ? 15.802 17.070 -21.017 1.00 71.69 77 VAL A CA 1
ATOM 587 C C . VAL A 1 77 ? 14.989 15.900 -20.457 1.00 71.69 77 VAL A C 1
ATOM 589 O O . VAL A 1 77 ? 14.867 15.762 -19.241 1.00 71.69 77 VAL A O 1
ATOM 592 N N . PHE A 1 78 ? 14.489 15.017 -21.327 1.00 67.19 78 PHE A N 1
ATOM 593 C CA . PHE A 1 78 ? 13.751 13.825 -20.902 1.00 67.19 78 PHE A CA 1
ATOM 594 C C . PHE A 1 78 ? 14.600 12.876 -20.053 1.00 67.19 78 PHE A C 1
ATOM 596 O O . PHE A 1 78 ? 14.094 12.325 -19.081 1.00 67.19 78 PHE A O 1
ATOM 603 N N . LEU A 1 79 ? 15.885 12.712 -20.377 1.00 67.50 79 LEU A N 1
ATOM 604 C CA . LEU A 1 79 ? 16.800 11.862 -19.617 1.00 67.50 79 LEU A CA 1
ATOM 605 C C . LEU A 1 79 ? 16.990 12.377 -18.185 1.00 67.50 79 LEU A C 1
ATOM 607 O O . LEU A 1 79 ? 16.926 11.584 -17.247 1.00 67.50 79 LEU A O 1
ATOM 611 N N . VAL A 1 80 ? 17.165 13.690 -17.999 1.00 72.06 80 VAL A N 1
ATOM 612 C CA . VAL A 1 80 ? 17.302 14.298 -16.664 1.00 72.06 80 VAL A CA 1
ATOM 613 C C . VAL A 1 80 ? 16.037 14.092 -15.831 1.00 72.06 80 VAL A C 1
ATOM 615 O O . VAL A 1 80 ? 16.131 13.635 -14.692 1.00 72.06 80 VAL A O 1
ATOM 618 N N . PHE A 1 81 ? 14.859 14.375 -16.396 1.00 73.75 81 PHE A N 1
ATOM 619 C CA . PHE A 1 81 ? 13.592 14.162 -15.690 1.00 73.75 81 PHE A CA 1
ATOM 620 C C . PHE A 1 81 ? 13.350 12.686 -15.374 1.00 73.75 81 PHE A C 1
ATOM 622 O O . PHE A 1 81 ? 12.974 12.362 -14.252 1.00 73.75 81 PHE A O 1
ATOM 629 N N . CYS A 1 82 ? 13.638 11.786 -16.314 1.00 69.06 82 CYS A N 1
ATOM 630 C CA . CYS A 1 82 ? 13.531 10.349 -16.093 1.00 69.06 82 CYS A CA 1
ATOM 631 C C . CYS A 1 82 ? 14.436 9.869 -14.955 1.00 69.06 82 CYS A C 1
ATOM 633 O O . CYS A 1 82 ? 13.994 9.099 -14.101 1.00 69.06 82 CYS A O 1
ATOM 635 N N . LEU A 1 83 ? 15.696 10.309 -14.930 1.00 69.88 83 LEU A N 1
ATOM 636 C CA . LEU A 1 83 ? 16.633 9.920 -13.881 1.00 69.88 83 LEU A CA 1
ATOM 637 C C . LEU A 1 83 ? 16.164 10.440 -12.519 1.00 69.88 83 LEU A C 1
ATOM 639 O O . LEU A 1 83 ? 16.141 9.680 -11.553 1.00 69.88 83 LEU A O 1
ATOM 643 N N . ALA A 1 84 ? 15.742 11.706 -12.453 1.00 74.56 84 ALA A N 1
ATOM 644 C CA . ALA A 1 84 ? 15.222 12.307 -11.231 1.00 74.56 84 ALA A CA 1
ATOM 645 C C . ALA A 1 84 ? 13.984 11.560 -10.714 1.00 74.56 84 ALA A C 1
ATOM 647 O O . ALA A 1 84 ? 13.930 11.208 -9.536 1.00 74.56 84 ALA A O 1
ATOM 648 N N . THR A 1 85 ? 13.024 11.250 -11.586 1.00 75.94 85 THR A N 1
ATOM 649 C CA . THR A 1 85 ? 11.827 10.496 -11.204 1.00 75.94 85 THR A CA 1
ATOM 650 C C . THR A 1 85 ? 12.169 9.098 -10.722 1.00 75.94 85 THR A C 1
ATOM 652 O O . THR A 1 85 ? 11.695 8.715 -9.659 1.00 75.94 85 THR A O 1
ATOM 655 N N . ASN A 1 86 ? 13.030 8.361 -11.426 1.00 77.12 86 ASN A N 1
ATOM 656 C CA . ASN A 1 86 ? 13.418 7.017 -11.001 1.00 77.12 86 ASN A CA 1
ATOM 657 C C . ASN A 1 86 ? 14.122 7.033 -9.636 1.00 77.12 86 ASN A C 1
ATOM 659 O O . ASN A 1 86 ? 13.863 6.158 -8.814 1.00 77.12 86 ASN A O 1
ATOM 663 N N . VAL A 1 87 ? 14.959 8.040 -9.355 1.00 79.31 87 VAL A N 1
ATOM 664 C CA . VAL A 1 87 ? 15.595 8.210 -8.038 1.00 79.31 87 VAL A CA 1
ATOM 665 C C . VAL A 1 87 ? 14.553 8.492 -6.954 1.00 79.31 87 VAL A C 1
ATOM 667 O O . VAL A 1 87 ? 14.555 7.817 -5.926 1.00 79.31 87 VAL A O 1
ATOM 670 N N . VAL A 1 88 ? 13.643 9.443 -7.181 1.00 83.19 88 VAL A N 1
ATOM 671 C CA . VAL A 1 88 ? 12.609 9.820 -6.200 1.00 83.19 88 VAL A CA 1
ATOM 672 C C . VAL A 1 88 ? 11.638 8.665 -5.939 1.00 83.19 88 VAL A C 1
ATOM 674 O O . VAL A 1 88 ? 11.369 8.343 -4.783 1.00 83.19 88 VAL A O 1
ATOM 677 N N . VAL A 1 89 ? 11.156 8.005 -6.996 1.00 83.12 89 VAL A N 1
ATOM 678 C CA . VAL A 1 89 ? 10.235 6.861 -6.908 1.00 83.12 89 VAL A CA 1
ATOM 679 C C . VAL A 1 89 ? 10.898 5.688 -6.190 1.00 83.12 89 VAL A C 1
ATOM 681 O O . VAL A 1 89 ? 10.303 5.096 -5.292 1.00 83.12 89 VAL A O 1
ATOM 684 N N . THR A 1 90 ? 12.156 5.382 -6.514 1.00 84.31 90 THR A N 1
ATOM 685 C CA . THR A 1 90 ? 12.894 4.320 -5.817 1.00 84.31 90 THR A CA 1
ATOM 686 C C . THR A 1 90 ? 13.078 4.666 -4.341 1.00 84.31 90 THR A C 1
ATOM 688 O O . THR A 1 90 ? 12.815 3.830 -3.482 1.00 84.31 90 THR A O 1
ATOM 691 N N . ALA A 1 91 ? 13.463 5.905 -4.021 1.00 85.94 91 ALA A N 1
ATOM 692 C CA . ALA A 1 91 ? 13.648 6.337 -2.640 1.00 85.94 91 ALA A CA 1
ATOM 693 C C . ALA A 1 91 ? 12.354 6.220 -1.818 1.00 85.94 91 ALA A C 1
ATOM 695 O O . ALA A 1 91 ? 12.384 5.662 -0.722 1.00 85.94 91 ALA A O 1
ATOM 696 N N . MET A 1 92 ? 11.212 6.681 -2.345 1.00 86.25 92 MET A N 1
ATOM 697 C CA . MET A 1 92 ? 9.940 6.597 -1.615 1.00 86.25 92 MET A CA 1
ATOM 698 C C . MET A 1 92 ? 9.472 5.148 -1.415 1.00 86.25 92 MET A C 1
ATOM 700 O O . MET A 1 92 ? 8.988 4.817 -0.333 1.00 86.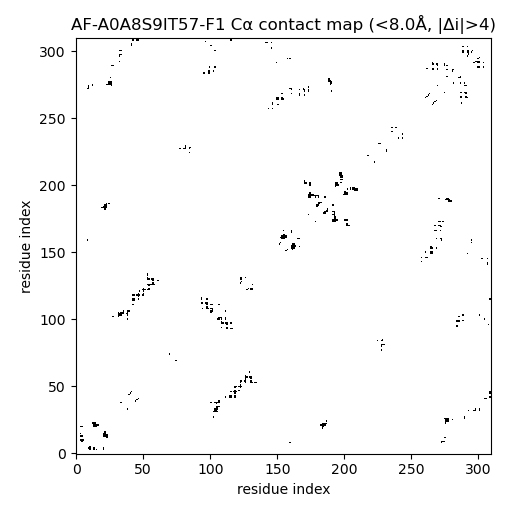25 92 MET A O 1
ATOM 704 N N . LEU A 1 93 ? 9.663 4.268 -2.408 1.00 88.00 93 LEU A N 1
ATOM 705 C CA . LEU A 1 93 ? 9.308 2.850 -2.294 1.00 88.00 93 LEU A CA 1
ATOM 706 C C . LEU A 1 93 ? 10.186 2.134 -1.261 1.00 88.00 93 LEU A C 1
ATOM 708 O O . LEU A 1 93 ? 9.671 1.372 -0.444 1.00 88.00 93 LEU A O 1
ATOM 712 N N . LEU A 1 94 ? 11.493 2.416 -1.244 1.00 88.62 94 LEU A N 1
ATOM 713 C CA . LEU A 1 94 ? 12.414 1.825 -0.271 1.00 88.62 94 LEU A CA 1
ATOM 714 C C . LEU A 1 94 ? 12.172 2.329 1.147 1.00 88.62 94 LEU A C 1
ATOM 716 O O . LEU A 1 94 ? 12.218 1.529 2.080 1.00 88.62 94 LEU A O 1
ATOM 720 N N . LEU A 1 95 ? 11.883 3.619 1.321 1.00 88.56 95 LEU A N 1
ATOM 721 C CA . LEU A 1 95 ? 11.545 4.182 2.627 1.00 88.56 95 LEU A CA 1
ATOM 722 C C . LEU A 1 95 ? 10.235 3.595 3.162 1.00 88.56 95 LEU A C 1
ATOM 724 O O . LEU A 1 95 ? 10.201 3.150 4.308 1.00 88.56 95 LEU A O 1
ATOM 728 N N . GLY A 1 96 ? 9.189 3.527 2.332 1.00 87.25 96 GLY A N 1
ATOM 729 C CA . GLY A 1 96 ? 7.910 2.918 2.705 1.00 87.25 96 GLY A CA 1
ATOM 730 C C . GLY A 1 96 ? 8.055 1.433 3.043 1.00 87.25 96 GLY A C 1
ATOM 731 O O . GLY A 1 96 ? 7.618 0.989 4.106 1.00 87.25 96 GLY A O 1
ATOM 732 N N . GLY A 1 97 ? 8.751 0.673 2.193 1.00 87.69 97 GLY A N 1
ATOM 733 C CA . GLY A 1 97 ? 9.008 -0.747 2.425 1.00 87.69 97 GLY A CA 1
ATOM 734 C C . GLY A 1 97 ? 9.817 -0.991 3.703 1.00 87.69 97 GLY A C 1
ATOM 735 O O . GLY A 1 97 ? 9.446 -1.804 4.549 1.00 87.69 97 GLY A O 1
ATOM 736 N N . SER A 1 98 ? 10.884 -0.219 3.904 1.00 89.56 98 SER A N 1
ATOM 737 C CA . SER A 1 98 ? 11.729 -0.319 5.098 1.00 89.56 98 SER A CA 1
ATOM 738 C C . SER A 1 98 ? 10.999 0.100 6.372 1.00 89.56 98 SER A C 1
ATOM 740 O O . SER A 1 98 ? 11.254 -0.478 7.426 1.00 89.56 98 SER A O 1
ATOM 742 N N . ALA A 1 99 ? 10.073 1.062 6.297 1.00 88.44 99 ALA A N 1
ATOM 743 C CA . ALA A 1 99 ? 9.242 1.463 7.428 1.00 88.44 99 ALA A CA 1
ATOM 744 C C . ALA A 1 99 ? 8.304 0.333 7.872 1.00 88.44 99 ALA A C 1
ATOM 746 O O . ALA A 1 99 ? 8.209 0.066 9.069 1.00 88.44 99 ALA A O 1
ATOM 747 N N . VAL A 1 100 ? 7.669 -0.366 6.927 1.00 88.81 100 VAL A N 1
ATOM 748 C CA . VAL A 1 100 ? 6.812 -1.524 7.224 1.00 88.81 100 VAL A CA 1
ATOM 749 C C . VAL A 1 100 ? 7.639 -2.690 7.768 1.00 88.81 100 VAL A C 1
ATOM 751 O O . VAL A 1 100 ? 7.267 -3.284 8.776 1.00 88.81 100 VAL A O 1
ATOM 754 N N . VAL A 1 101 ? 8.793 -2.994 7.164 1.00 89.56 101 VAL A N 1
ATOM 755 C CA . VAL A 1 101 ? 9.705 -4.035 7.666 1.00 89.56 101 VAL A CA 1
ATOM 756 C C . VAL A 1 101 ? 10.155 -3.721 9.093 1.00 89.56 101 VAL A C 1
ATOM 758 O O . VAL A 1 101 ? 10.095 -4.596 9.957 1.00 89.56 101 VAL A O 1
ATOM 761 N N . ASN A 1 102 ? 10.547 -2.477 9.368 1.00 89.81 102 ASN A N 1
ATOM 762 C CA . ASN A 1 102 ? 10.928 -2.026 10.702 1.00 89.81 102 ASN A CA 1
ATOM 763 C C . ASN A 1 102 ? 9.777 -2.169 11.708 1.00 89.81 102 ASN A C 1
ATOM 765 O O . A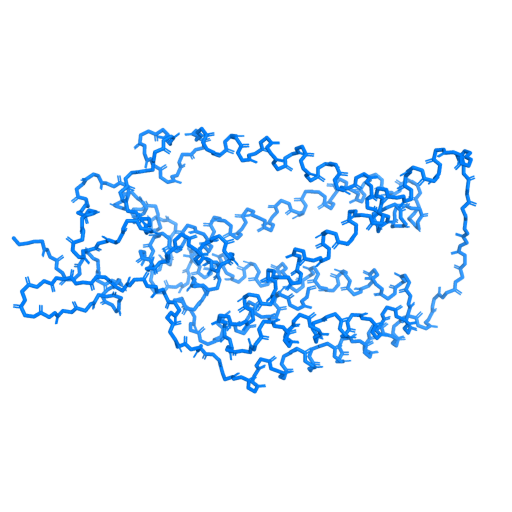SN A 1 102 ? 9.989 -2.739 12.774 1.00 89.81 102 ASN A O 1
ATOM 769 N N . ALA A 1 103 ? 8.563 -1.741 11.357 1.00 85.56 103 ALA A N 1
ATOM 770 C CA . ALA A 1 103 ? 7.397 -1.864 12.232 1.00 85.56 103 ALA A CA 1
ATOM 771 C C . ALA A 1 103 ? 7.032 -3.330 12.531 1.00 85.56 103 ALA A C 1
ATOM 773 O O . ALA A 1 103 ? 6.637 -3.668 13.645 1.00 85.56 103 ALA A O 1
ATOM 774 N N . LEU A 1 104 ? 7.183 -4.224 11.549 1.00 86.81 104 LEU A N 1
ATOM 775 C CA . LEU A 1 104 ? 6.814 -5.632 11.699 1.00 86.81 104 LEU A CA 1
ATOM 776 C C . LEU A 1 104 ? 7.882 -6.472 12.409 1.00 86.81 104 LEU A C 1
ATOM 778 O O . LEU A 1 104 ? 7.524 -7.396 13.138 1.00 86.81 104 LEU A O 1
ATOM 782 N N . THR A 1 105 ? 9.167 -6.178 12.188 1.00 85.81 105 THR A N 1
ATOM 783 C CA . THR A 1 105 ? 10.292 -7.062 12.565 1.00 85.81 105 THR A CA 1
ATOM 784 C C . THR A 1 105 ? 11.352 -6.397 13.442 1.00 85.81 105 THR A C 1
ATOM 786 O O . THR A 1 105 ? 12.254 -7.066 13.932 1.00 85.81 105 THR A O 1
ATOM 789 N N . GLY A 1 106 ? 11.316 -5.074 13.603 1.00 84.00 106 GLY A N 1
ATOM 790 C CA . GLY A 1 106 ? 12.330 -4.323 14.347 1.00 84.00 106 GLY A CA 1
ATOM 791 C C . GLY A 1 106 ? 13.667 -4.158 13.633 1.00 84.00 106 GLY A C 1
ATOM 792 O O . GLY A 1 106 ? 14.600 -3.617 14.227 1.00 84.00 106 GLY A O 1
ATOM 793 N N . VAL A 1 107 ? 13.799 -4.619 12.385 1.00 88.00 107 VAL A N 1
ATOM 794 C CA . VAL A 1 107 ? 15.015 -4.414 11.588 1.00 88.00 107 VAL A CA 1
ATOM 795 C C . VAL A 1 107 ? 15.242 -2.919 11.384 1.00 88.00 107 VAL A C 1
ATOM 797 O O . VAL A 1 107 ? 14.307 -2.160 11.126 1.00 88.00 107 VAL A O 1
ATOM 800 N N . ASN A 1 108 ? 16.493 -2.483 11.503 1.00 88.75 108 ASN A N 1
ATOM 801 C CA . ASN A 1 108 ? 16.853 -1.086 11.305 1.00 88.75 108 ASN A CA 1
ATOM 802 C C . ASN A 1 108 ? 16.484 -0.615 9.882 1.00 88.75 108 ASN A C 1
ATOM 804 O O . ASN A 1 108 ? 16.816 -1.282 8.902 1.00 88.75 108 ASN A O 1
ATOM 808 N N . ILE A 1 109 ? 15.843 0.554 9.775 1.00 87.94 109 ILE A N 1
ATOM 809 C CA . ILE A 1 109 ? 15.366 1.117 8.499 1.00 87.94 109 ILE A CA 1
ATOM 810 C C . ILE A 1 109 ? 16.510 1.265 7.487 1.00 87.94 109 ILE A C 1
ATOM 812 O O . ILE A 1 109 ? 16.325 0.933 6.317 1.00 87.94 109 ILE A O 1
ATOM 816 N N . TYR A 1 110 ? 17.699 1.700 7.920 1.00 88.38 110 TYR A N 1
ATOM 817 C CA . TYR A 1 110 ? 18.862 1.838 7.039 1.00 88.38 110 TYR A CA 1
ATOM 818 C C . TYR A 1 110 ? 19.315 0.478 6.506 1.00 88.38 110 TYR A C 1
ATOM 820 O O . TYR A 1 110 ? 19.521 0.330 5.306 1.00 88.38 110 TYR A O 1
ATOM 828 N N . ALA A 1 111 ? 19.401 -0.540 7.369 1.00 86.00 111 ALA A N 1
ATOM 829 C CA . ALA A 1 111 ? 19.759 -1.892 6.944 1.00 86.00 111 ALA A CA 1
ATOM 830 C C . ALA A 1 111 ? 18.727 -2.469 5.960 1.00 86.00 111 ALA A C 1
ATOM 832 O O . ALA A 1 111 ? 19.106 -2.973 4.905 1.00 86.00 111 ALA A O 1
ATOM 833 N N . ALA A 1 112 ? 17.431 -2.341 6.258 1.00 87.12 112 ALA A N 1
ATOM 834 C CA . ALA A 1 112 ? 16.365 -2.761 5.349 1.00 87.12 112 ALA A CA 1
ATOM 835 C C . ALA A 1 112 ? 16.459 -2.038 3.991 1.00 87.12 112 ALA A C 1
ATOM 837 O O . ALA A 1 112 ? 16.387 -2.690 2.950 1.00 87.12 112 ALA A O 1
ATOM 838 N N . SER A 1 113 ? 16.741 -0.731 3.996 1.00 87.25 113 SER A N 1
ATOM 839 C CA . SER A 1 113 ? 16.854 0.083 2.777 1.00 87.25 113 SER A CA 1
ATOM 840 C C . SER A 1 113 ? 17.988 -0.374 1.854 1.00 87.25 113 SER A C 1
ATOM 842 O O . SER A 1 113 ? 17.849 -0.280 0.638 1.00 87.25 113 SER A O 1
ATOM 844 N N . PHE A 1 114 ? 19.096 -0.886 2.403 1.00 85.94 114 PHE A N 1
ATOM 845 C CA . PHE A 1 114 ? 20.205 -1.436 1.610 1.00 85.94 114 PHE A CA 1
ATOM 846 C C . PHE A 1 114 ? 19.977 -2.885 1.169 1.00 85.94 114 PHE A C 1
ATOM 848 O O . PHE A 1 114 ? 20.435 -3.279 0.097 1.00 85.94 114 PHE A O 1
ATOM 855 N N . LEU A 1 115 ? 19.287 -3.686 1.982 1.00 85.12 115 LEU A N 1
ATOM 856 C CA . LEU A 1 115 ? 19.121 -5.116 1.727 1.00 85.12 115 LEU A CA 1
ATOM 857 C C . LEU A 1 115 ? 17.957 -5.431 0.776 1.00 85.12 115 LEU A C 1
ATOM 859 O O . LEU A 1 115 ? 18.096 -6.334 -0.046 1.00 85.12 115 LEU A O 1
ATOM 863 N N . ILE A 1 116 ? 16.845 -4.685 0.838 1.00 85.75 116 ILE A N 1
ATOM 864 C CA . ILE A 1 116 ? 15.681 -4.885 -0.048 1.00 85.75 116 ILE A CA 1
ATOM 865 C C . ILE A 1 116 ? 16.079 -4.801 -1.541 1.00 85.75 116 ILE A C 1
ATOM 867 O O . ILE A 1 116 ? 15.770 -5.734 -2.286 1.00 85.75 116 ILE A O 1
ATOM 871 N N . PRO A 1 117 ? 16.811 -3.765 -2.010 1.00 84.31 117 PRO A N 1
ATOM 872 C CA . PRO A 1 117 ? 17.208 -3.667 -3.416 1.00 84.31 117 PRO A CA 1
ATOM 873 C C . PRO A 1 117 ? 18.175 -4.762 -3.865 1.00 84.31 117 PRO A C 1
ATOM 875 O O . PRO A 1 117 ? 18.238 -5.067 -5.054 1.00 84.31 117 PRO A O 1
ATOM 878 N N . LEU A 1 118 ? 18.955 -5.342 -2.948 1.00 83.06 118 LEU A N 1
ATOM 879 C CA . LEU A 1 118 ? 20.042 -6.255 -3.296 1.00 83.06 118 LEU A CA 1
ATOM 880 C C . LEU A 1 118 ? 19.521 -7.520 -3.988 1.00 83.06 118 LEU A C 1
ATOM 882 O O . LEU A 1 118 ? 20.086 -7.932 -4.999 1.00 83.06 118 LEU A O 1
ATOM 886 N N . GLY A 1 119 ? 18.403 -8.080 -3.512 1.00 76.88 119 GLY A N 1
ATOM 887 C CA . GLY A 1 119 ? 17.744 -9.212 -4.173 1.00 76.88 119 GLY A CA 1
ATOM 888 C C . GLY A 1 119 ? 17.294 -8.872 -5.597 1.00 76.88 119 GLY A C 1
ATOM 889 O O . GLY A 1 119 ? 17.547 -9.632 -6.531 1.00 76.88 119 GLY A O 1
ATOM 890 N N . VAL A 1 120 ? 16.716 -7.681 -5.780 1.00 81.69 120 VAL A N 1
ATOM 891 C CA . VAL A 1 120 ? 16.253 -7.189 -7.087 1.00 81.69 120 VAL A CA 1
ATOM 892 C C . VAL A 1 120 ? 17.408 -6.980 -8.063 1.00 81.69 120 VAL A C 1
ATOM 894 O O . VAL A 1 120 ? 17.320 -7.374 -9.230 1.00 81.69 120 VAL A O 1
ATOM 897 N N . ILE A 1 121 ? 18.517 -6.409 -7.590 1.00 83.56 121 ILE A N 1
ATOM 898 C CA . ILE A 1 121 ? 19.716 -6.161 -8.398 1.00 83.56 121 ILE A CA 1
ATOM 899 C C . ILE A 1 121 ? 20.272 -7.473 -8.954 1.00 83.56 121 ILE A C 1
ATOM 901 O O . ILE A 1 121 ? 20.575 -7.539 -10.144 1.00 83.56 121 ILE A O 1
ATOM 905 N N . VAL A 1 122 ? 20.364 -8.527 -8.137 1.00 81.31 122 VAL A N 1
ATOM 906 C CA . VAL A 1 122 ? 20.976 -9.799 -8.553 1.00 81.31 122 VAL A CA 1
ATOM 907 C C . VAL A 1 122 ? 20.255 -10.406 -9.760 1.00 81.31 122 VAL A C 1
ATOM 909 O O . VAL A 1 122 ? 20.916 -10.734 -10.746 1.00 81.31 122 VAL A O 1
ATOM 912 N N . TYR A 1 123 ? 18.921 -10.504 -9.749 1.00 76.50 123 TYR A N 1
ATOM 913 C CA . TYR A 1 123 ? 18.221 -11.083 -10.905 1.00 76.50 123 TYR A CA 1
ATOM 914 C C . TYR A 1 123 ? 18.043 -10.150 -12.074 1.00 76.50 123 TYR A C 1
ATOM 916 O O . TYR A 1 123 ? 17.969 -10.599 -13.219 1.00 76.50 123 TYR A O 1
ATOM 924 N N . THR A 1 124 ? 17.983 -8.851 -11.803 1.00 77.44 124 THR A N 1
ATOM 925 C CA . THR A 1 124 ? 17.918 -7.868 -12.877 1.00 77.44 124 THR A CA 1
ATOM 926 C C . THR A 1 124 ? 19.229 -7.877 -13.660 1.00 77.44 124 THR A C 1
ATOM 928 O O . THR A 1 124 ? 19.195 -7.842 -14.887 1.00 77.44 124 THR A O 1
ATOM 931 N N . LEU A 1 125 ? 20.378 -8.013 -12.986 1.00 76.38 125 LEU A N 1
ATOM 932 C CA . LEU A 1 125 ? 21.683 -8.162 -13.636 1.00 76.38 125 LEU A CA 1
ATOM 933 C C . LEU A 1 125 ? 21.827 -9.502 -14.364 1.00 76.38 125 LEU A C 1
ATOM 935 O O . LEU A 1 125 ? 22.338 -9.534 -15.480 1.00 76.38 125 LEU A O 1
ATOM 939 N N . ALA A 1 126 ? 21.383 -10.600 -13.752 1.00 74.94 126 ALA A N 1
ATOM 940 C CA . ALA A 1 126 ? 21.572 -11.935 -14.313 1.00 74.94 126 ALA A CA 1
ATOM 941 C C . ALA A 1 126 ? 20.605 -12.271 -15.462 1.00 74.94 126 ALA A C 1
ATOM 943 O O . ALA A 1 126 ? 20.967 -13.033 -16.355 1.00 74.94 126 ALA A O 1
ATOM 944 N N . GLY A 1 127 ? 19.387 -11.723 -15.462 1.00 71.25 127 GLY A N 1
ATOM 945 C CA . GLY A 1 127 ? 18.389 -12.018 -16.490 1.00 71.25 127 GLY A CA 1
ATOM 946 C C . GLY A 1 127 ? 17.998 -10.833 -17.385 1.00 71.25 127 GLY A C 1
ATOM 947 O O . GLY A 1 127 ? 17.546 -11.024 -18.514 1.00 71.25 127 GLY A O 1
ATOM 948 N N . GLY A 1 128 ? 18.198 -9.590 -16.958 1.00 77.50 128 GLY A N 1
ATOM 949 C CA . GLY A 1 128 ? 17.790 -8.422 -17.738 1.00 77.50 128 GLY A CA 1
ATOM 950 C C . GLY A 1 128 ? 16.268 -8.317 -17.915 1.00 77.50 128 GLY A C 1
ATOM 951 O O . GLY A 1 128 ? 15.485 -8.867 -17.143 1.00 77.50 128 GLY A O 1
ATOM 952 N N . LEU A 1 129 ? 15.831 -7.615 -18.966 1.00 75.00 129 LEU A N 1
ATOM 953 C CA . LEU A 1 129 ? 14.441 -7.156 -19.129 1.00 75.00 129 LEU A CA 1
ATOM 954 C C . LEU A 1 129 ? 13.377 -8.267 -19.060 1.00 75.00 129 LEU A C 1
ATOM 956 O O . LEU A 1 129 ? 12.275 -8.068 -18.554 1.00 75.00 129 LEU A O 1
ATOM 960 N N . LYS A 1 130 ? 13.697 -9.450 -19.590 1.00 71.75 130 LYS A N 1
ATOM 961 C CA . LYS A 1 130 ? 12.754 -10.574 -19.656 1.00 71.75 130 LYS A CA 1
ATOM 962 C C . LYS A 1 130 ? 12.519 -11.195 -18.274 1.00 71.75 130 LYS A C 1
ATOM 964 O O . LYS A 1 130 ? 11.381 -11.547 -17.970 1.00 71.75 130 LYS A O 1
ATOM 969 N N . ALA A 1 131 ? 13.555 -11.240 -17.430 1.00 74.19 131 ALA A N 1
ATOM 970 C CA . ALA A 1 131 ? 13.459 -11.685 -16.038 1.00 74.19 131 ALA A CA 1
ATOM 971 C C . ALA A 1 131 ? 12.553 -10.761 -15.270 1.00 74.19 131 ALA A C 1
ATOM 973 O O . ALA A 1 131 ? 11.659 -11.212 -14.566 1.00 74.19 131 ALA A O 1
ATOM 974 N N . THR A 1 132 ? 12.776 -9.463 -15.457 1.00 80.44 132 THR A N 1
ATOM 975 C CA . THR A 1 132 ? 12.024 -8.425 -14.780 1.00 80.44 132 THR A CA 1
ATOM 976 C C . THR A 1 132 ? 10.540 -8.529 -15.125 1.00 80.44 132 THR A C 1
ATOM 978 O O . THR A 1 132 ? 9.731 -8.531 -14.209 1.00 80.44 132 THR A O 1
ATOM 981 N N . PHE A 1 133 ? 10.157 -8.737 -16.393 1.00 81.50 133 PHE A N 1
ATOM 982 C CA . PHE A 1 133 ? 8.737 -8.918 -16.741 1.00 81.50 133 PHE A CA 1
ATOM 983 C C . PHE A 1 133 ? 8.108 -10.173 -16.158 1.00 81.50 133 PHE A C 1
ATOM 985 O O . PHE A 1 133 ? 6.976 -10.114 -15.676 1.00 81.50 133 PHE A O 1
ATOM 992 N N . LEU A 1 134 ? 8.815 -11.301 -16.191 1.00 81.75 134 LEU A N 1
ATOM 993 C CA . LEU A 1 134 ? 8.290 -12.524 -15.600 1.00 81.75 134 LEU A CA 1
ATOM 994 C C . LEU A 1 134 ? 8.169 -12.396 -14.077 1.00 81.75 134 LEU A C 1
ATOM 996 O O . LEU A 1 134 ? 7.146 -12.782 -13.516 1.00 81.75 134 LEU A O 1
ATOM 1000 N N . ALA A 1 135 ? 9.180 -11.819 -13.426 1.00 83.38 135 ALA A N 1
ATOM 1001 C CA . ALA A 1 135 ? 9.179 -11.543 -11.998 1.00 83.38 135 ALA A CA 1
ATOM 1002 C C . ALA A 1 135 ? 7.989 -10.657 -11.621 1.00 83.38 135 ALA A C 1
ATOM 1004 O O . ALA A 1 135 ? 7.172 -11.064 -10.803 1.00 83.38 135 ALA A O 1
ATOM 1005 N N . SER A 1 136 ? 7.813 -9.517 -12.300 1.00 84.50 136 SER A N 1
ATOM 1006 C CA . SER A 1 136 ? 6.689 -8.602 -12.073 1.00 84.50 136 SER A CA 1
ATOM 1007 C C . SER A 1 136 ? 5.328 -9.271 -12.271 1.00 84.50 136 SER A C 1
ATOM 1009 O O . SER A 1 136 ? 4.387 -8.973 -11.537 1.00 84.50 136 SER A O 1
ATOM 1011 N N . TYR A 1 137 ? 5.203 -10.191 -13.233 1.00 85.50 137 TYR A N 1
ATOM 1012 C CA . TYR A 1 137 ? 3.970 -10.954 -13.416 1.00 85.50 137 TYR A CA 1
ATOM 1013 C C . TYR A 1 137 ? 3.691 -11.877 -12.223 1.00 85.50 137 TYR A C 1
ATOM 1015 O O . TYR A 1 137 ? 2.595 -11.839 -11.665 1.00 85.50 137 TYR A O 1
ATOM 1023 N N . VAL A 1 138 ? 4.679 -12.671 -11.796 1.00 88.81 138 VAL A N 1
ATOM 1024 C CA . VAL A 1 138 ? 4.533 -13.586 -10.651 1.00 88.81 138 VAL A CA 1
ATOM 1025 C C . VAL A 1 138 ? 4.270 -12.813 -9.359 1.00 88.81 138 VAL A C 1
ATOM 1027 O O . VAL A 1 138 ? 3.369 -13.181 -8.606 1.00 88.81 138 VAL A O 1
ATOM 1030 N N . HIS A 1 139 ? 4.995 -11.717 -9.133 1.00 88.06 139 HIS A N 1
ATOM 1031 C CA . HIS A 1 139 ? 4.790 -10.827 -7.995 1.00 88.06 139 HIS A CA 1
ATOM 1032 C C . HIS A 1 139 ? 3.350 -10.312 -7.950 1.00 88.06 139 HIS A C 1
ATOM 1034 O O . HIS A 1 139 ? 2.660 -10.481 -6.948 1.00 88.06 139 HIS A O 1
ATOM 1040 N N . SER A 1 140 ? 2.853 -9.784 -9.074 1.00 88.88 140 SER A N 1
ATOM 1041 C CA . SER A 1 140 ? 1.481 -9.285 -9.175 1.00 88.88 140 SER A CA 1
ATOM 1042 C C . SER A 1 140 ? 0.445 -10.369 -8.867 1.00 88.88 140 SER A C 1
ATOM 1044 O O . SER A 1 140 ? -0.511 -10.108 -8.137 1.00 88.88 140 SER A O 1
ATOM 1046 N N . VAL A 1 141 ? 0.639 -11.604 -9.346 1.00 90.62 141 VAL A N 1
ATOM 1047 C CA . VAL A 1 141 ? -0.257 -12.727 -9.020 1.00 90.62 141 VAL A CA 1
ATOM 1048 C C . VAL A 1 141 ? -0.285 -12.993 -7.514 1.00 90.62 141 VAL A C 1
ATOM 1050 O O . VAL A 1 141 ? -1.369 -13.102 -6.940 1.00 90.62 141 VAL A O 1
ATOM 1053 N N . ILE A 1 142 ? 0.879 -13.056 -6.861 1.00 90.94 142 ILE A N 1
ATOM 1054 C CA . ILE A 1 142 ? 0.970 -13.306 -5.415 1.00 90.94 142 ILE A CA 1
ATOM 1055 C C . ILE A 1 142 ? 0.295 -12.178 -4.632 1.00 90.94 142 ILE A C 1
ATOM 1057 O O . ILE A 1 142 ? -0.520 -12.455 -3.750 1.00 90.94 142 ILE A O 1
ATOM 1061 N N . VAL A 1 143 ? 0.560 -10.921 -4.997 1.00 91.56 143 VAL A N 1
ATOM 1062 C CA . VAL A 1 143 ? -0.082 -9.746 -4.394 1.00 91.56 143 VAL A CA 1
ATOM 1063 C C . VAL A 1 143 ? -1.606 -9.861 -4.481 1.00 91.56 143 VAL A C 1
ATOM 1065 O O . VAL A 1 143 ? -2.287 -9.730 -3.468 1.00 91.56 143 VAL A O 1
ATOM 1068 N N . HIS A 1 144 ? -2.163 -10.185 -5.651 1.00 91.81 144 HIS A N 1
ATOM 1069 C CA . HIS A 1 144 ? -3.615 -10.312 -5.814 1.00 91.81 144 HIS A CA 1
ATOM 1070 C C . HIS A 1 144 ? -4.213 -11.462 -4.998 1.00 91.81 144 HIS A C 1
ATOM 1072 O O . HIS A 1 144 ? -5.293 -11.303 -4.431 1.00 91.81 144 HIS A O 1
ATOM 1078 N N . VAL A 1 145 ? -3.522 -12.600 -4.890 1.00 92.88 145 VAL A N 1
ATOM 1079 C CA . VAL A 1 145 ? -3.967 -13.712 -4.035 1.00 92.88 145 VAL A CA 1
ATOM 1080 C C . VAL A 1 145 ? -4.031 -13.272 -2.572 1.00 92.88 145 VAL A C 1
ATOM 1082 O O . VAL A 1 145 ? -5.041 -13.503 -1.907 1.00 92.88 145 VAL A O 1
ATOM 1085 N N . VAL A 1 146 ? -2.995 -12.590 -2.079 1.00 92.81 146 VAL A N 1
ATOM 1086 C CA . VAL A 1 146 ? -2.953 -12.078 -0.702 1.00 92.81 146 VAL A CA 1
ATOM 1087 C C . VAL A 1 146 ? -4.051 -11.033 -0.459 1.00 92.81 146 VAL A C 1
ATOM 1089 O O . VAL A 1 146 ? -4.718 -11.072 0.574 1.00 92.81 146 VAL A O 1
ATOM 1092 N N . LEU A 1 147 ? -4.311 -10.147 -1.424 1.00 92.31 147 LEU A N 1
ATOM 1093 C CA . LEU A 1 147 ? -5.403 -9.171 -1.338 1.00 92.31 147 LEU A CA 1
ATOM 1094 C C . LEU A 1 147 ? -6.771 -9.837 -1.217 1.00 92.31 147 LEU A C 1
ATOM 1096 O O . LEU A 1 147 ? -7.573 -9.440 -0.372 1.00 92.31 147 LEU A O 1
ATOM 1100 N N . VAL A 1 148 ? -7.034 -10.871 -2.020 1.00 93.44 148 VAL A N 1
ATOM 1101 C CA . VAL A 1 148 ? -8.278 -11.644 -1.925 1.00 93.44 148 VAL A CA 1
ATOM 1102 C C . VAL A 1 148 ? -8.415 -12.247 -0.527 1.00 93.44 148 VAL A C 1
ATOM 1104 O O . VAL A 1 148 ? -9.471 -12.105 0.086 1.00 93.44 148 VAL A O 1
ATOM 1107 N N . VAL A 1 149 ? -7.347 -12.834 0.023 1.00 92.38 149 VAL A N 1
ATOM 1108 C CA . VAL A 1 149 ? -7.353 -13.369 1.395 1.00 92.38 149 VAL A CA 1
ATOM 1109 C C . VAL A 1 149 ? -7.746 -12.293 2.412 1.00 92.38 149 VAL A C 1
ATOM 1111 O O . VAL A 1 149 ? -8.625 -12.546 3.234 1.00 92.38 149 VAL A O 1
ATOM 1114 N N . PHE A 1 150 ? -7.170 -11.089 2.344 1.00 92.00 150 PHE A N 1
ATOM 1115 C CA . PHE A 1 150 ? -7.521 -10.006 3.271 1.00 92.00 150 PHE A CA 1
ATOM 1116 C C . PHE A 1 150 ? -8.963 -9.517 3.117 1.00 92.00 150 PHE A C 1
ATOM 1118 O O . PHE A 1 150 ? -9.634 -9.285 4.124 1.00 92.00 150 PHE A O 1
ATOM 1125 N N . VAL A 1 151 ? -9.471 -9.413 1.886 1.00 93.19 151 VAL A N 1
ATOM 1126 C CA . VAL A 1 151 ? -10.865 -9.022 1.629 1.00 93.19 151 VAL A CA 1
ATOM 1127 C C . VAL A 1 151 ? -11.833 -10.037 2.240 1.00 93.19 151 VAL A C 1
ATOM 1129 O O . VAL A 1 151 ? -12.722 -9.646 2.995 1.00 93.19 151 VAL A O 1
ATOM 1132 N N . PHE A 1 152 ? -11.645 -11.335 1.983 1.00 92.50 152 PHE A N 1
ATOM 1133 C CA . PHE A 1 152 ? -12.472 -12.381 2.598 1.00 92.50 152 PHE A CA 1
ATOM 1134 C C . PHE A 1 152 ? -12.334 -12.380 4.121 1.00 92.50 152 PHE A C 1
ATOM 1136 O O . PHE A 1 152 ? -13.311 -12.515 4.854 1.00 92.50 152 PHE A O 1
ATOM 1143 N N . LEU A 1 153 ? -11.131 -12.159 4.637 1.00 90.50 153 LEU A N 1
ATOM 1144 C CA . LEU A 1 153 ? -10.933 -12.148 6.073 1.00 90.50 153 LEU A CA 1
ATOM 1145 C C . LEU A 1 153 ? -11.715 -11.022 6.767 1.00 90.50 153 LEU A C 1
ATOM 1147 O O . LEU A 1 153 ? -12.369 -11.269 7.783 1.00 90.50 153 LEU A O 1
ATOM 1151 N N . VAL A 1 154 ? -11.676 -9.806 6.221 1.00 91.25 154 VAL A N 1
ATOM 1152 C CA . VAL A 1 154 ? -12.390 -8.648 6.781 1.00 91.25 154 VAL A CA 1
ATOM 1153 C C . VAL A 1 154 ? -13.903 -8.815 6.654 1.00 91.25 154 VAL A C 1
ATOM 1155 O O . VAL A 1 154 ? -14.628 -8.519 7.601 1.00 91.25 154 VAL A O 1
ATOM 1158 N N . TYR A 1 155 ? -14.381 -9.317 5.514 1.00 91.19 155 TYR A N 1
ATOM 1159 C CA . TYR A 1 155 ? -15.805 -9.293 5.185 1.00 91.19 155 TYR A CA 1
ATOM 1160 C C . TYR A 1 155 ? -16.560 -10.606 5.397 1.00 91.19 155 TYR A C 1
ATOM 1162 O O . TYR A 1 155 ? -17.783 -10.579 5.319 1.00 91.19 155 TYR A O 1
ATOM 1170 N N . THR A 1 156 ? -15.895 -11.738 5.642 1.00 90.62 156 THR A N 1
ATOM 1171 C CA . THR A 1 156 ? -16.595 -13.034 5.764 1.00 90.62 156 THR A CA 1
ATOM 1172 C C . THR A 1 156 ? -16.153 -13.901 6.934 1.00 90.62 156 THR A C 1
ATOM 1174 O O . THR A 1 156 ? -16.979 -14.616 7.489 1.00 90.62 156 THR A O 1
ATOM 1177 N N . SER A 1 157 ? -14.863 -13.910 7.280 1.00 84.38 157 SER A N 1
ATOM 1178 C CA . SER A 1 157 ? -14.313 -15.016 8.089 1.00 84.38 157 SER A CA 1
ATOM 1179 C C . SER A 1 157 ? -13.788 -14.622 9.467 1.00 84.38 157 SER A C 1
ATOM 1181 O O . SER A 1 157 ? -13.682 -15.487 10.334 1.00 84.38 157 SER A O 1
ATOM 1183 N N . SER A 1 158 ? -13.412 -13.360 9.690 1.00 85.31 158 SER A N 1
ATOM 1184 C CA . SER A 1 158 ? -12.871 -12.947 10.992 1.00 85.31 158 SER A CA 1
ATOM 1185 C C . SER A 1 158 ? -13.940 -12.957 12.085 1.00 85.31 158 SER A C 1
ATOM 1187 O O . SER A 1 158 ? -15.070 -12.538 11.864 1.00 85.31 158 SER A O 1
ATOM 1189 N N . SER A 1 159 ? -13.569 -13.390 13.291 1.00 80.44 159 SER A N 1
ATOM 1190 C CA . SER A 1 159 ? -14.443 -13.309 14.471 1.00 80.44 159 SER A CA 1
ATOM 1191 C C . SER A 1 159 ? -14.743 -11.866 14.873 1.00 80.44 159 SER A C 1
ATOM 1193 O O . SER A 1 159 ? -15.791 -11.590 15.446 1.00 80.44 159 SER A O 1
ATOM 1195 N N . GLU A 1 160 ? -13.816 -10.954 14.569 1.00 81.44 160 GLU A N 1
ATOM 1196 C CA . GLU A 1 160 ? -13.941 -9.543 14.906 1.00 81.44 160 GLU A CA 1
ATOM 1197 C C . GLU A 1 160 ? -14.815 -8.786 13.907 1.00 81.44 160 GLU A C 1
ATOM 1199 O O . GLU A 1 160 ? -15.778 -8.173 14.338 1.00 81.44 160 GLU A O 1
ATOM 1204 N N . LEU A 1 161 ? -14.521 -8.791 12.599 1.00 84.88 161 LEU A N 1
ATOM 1205 C CA . LEU A 1 161 ? -15.298 -8.025 11.608 1.00 84.88 161 LEU A CA 1
ATOM 1206 C C . LEU A 1 161 ? -16.312 -8.908 10.880 1.00 84.88 161 LEU A C 1
ATOM 1208 O O . LEU A 1 161 ? -17.501 -8.618 10.942 1.00 84.88 161 LEU A O 1
ATOM 1212 N N . GLY A 1 162 ? -15.856 -9.977 10.222 1.00 81.62 162 GLY A N 1
ATOM 1213 C CA . GLY A 1 162 ? -16.638 -11.119 9.720 1.00 81.62 162 GLY A CA 1
ATOM 1214 C C . GLY A 1 162 ? -17.819 -10.869 8.772 1.00 81.62 162 GLY A C 1
ATOM 1215 O O . GLY A 1 162 ? -18.369 -11.827 8.242 1.00 81.62 162 GLY A O 1
ATOM 1216 N N . SER A 1 163 ? -18.252 -9.626 8.563 1.00 90.62 163 SER A N 1
ATOM 1217 C CA . SER A 1 163 ? -19.452 -9.272 7.805 1.00 90.62 163 SER A CA 1
ATOM 1218 C C . SER A 1 163 ? -19.412 -7.803 7.371 1.00 90.62 163 SER A C 1
ATOM 1220 O O . SER A 1 163 ? -19.056 -6.937 8.177 1.00 90.62 163 SER A O 1
ATOM 1222 N N . PRO A 1 164 ? -19.858 -7.462 6.145 1.00 91.31 164 PRO A N 1
ATOM 1223 C CA . PRO A 1 164 ? -19.963 -6.071 5.710 1.00 91.31 164 PRO A CA 1
ATOM 1224 C C . PRO A 1 164 ? -20.920 -5.243 6.573 1.00 91.31 164 PRO A C 1
ATOM 1226 O O . PRO A 1 164 ? -20.673 -4.058 6.784 1.00 91.31 164 PRO A O 1
ATOM 1229 N N . SER A 1 165 ? -21.988 -5.853 7.100 1.00 90.19 165 SER A N 1
ATOM 1230 C CA . SER A 1 165 ? -22.939 -5.168 7.986 1.00 90.19 165 SER A CA 1
ATOM 1231 C C . SER A 1 165 ? -22.278 -4.761 9.298 1.00 90.19 165 SER A C 1
ATOM 1233 O O . SER A 1 165 ? -22.420 -3.624 9.727 1.00 90.19 165 SER A O 1
ATOM 1235 N N . VAL A 1 166 ? -21.467 -5.650 9.879 1.00 90.12 166 VAL A N 1
ATOM 1236 C CA . VAL A 1 166 ? -20.723 -5.365 11.113 1.00 90.12 166 VAL A CA 1
ATOM 1237 C C . VAL A 1 166 ? -19.702 -4.250 10.886 1.00 90.12 166 VAL A C 1
ATOM 1239 O O . VAL A 1 166 ? -19.600 -3.341 11.704 1.00 90.12 166 VAL A O 1
ATOM 1242 N N . VAL A 1 167 ? -18.979 -4.273 9.760 1.00 91.12 167 VAL A N 1
ATOM 1243 C CA . VAL A 1 167 ? -18.058 -3.185 9.385 1.00 91.12 167 VAL A CA 1
ATOM 1244 C C . VAL A 1 167 ? -18.818 -1.860 9.239 1.00 91.12 167 VAL A C 1
ATOM 1246 O O . VAL A 1 167 ? -18.376 -0.840 9.764 1.00 91.12 167 VAL A O 1
ATOM 1249 N N . TYR A 1 168 ? -19.973 -1.868 8.569 1.00 91.69 168 TYR A N 1
ATOM 1250 C CA . TYR A 1 168 ? -20.814 -0.684 8.380 1.00 91.69 168 TYR A CA 1
ATOM 1251 C C . TYR A 1 168 ? -21.299 -0.091 9.709 1.00 91.69 168 TYR A C 1
ATOM 1253 O O . TYR A 1 168 ? -21.130 1.109 9.941 1.00 91.69 168 TYR A O 1
ATOM 1261 N N . ASP A 1 169 ? -21.867 -0.924 10.583 1.00 90.75 169 ASP A N 1
ATOM 1262 C CA . ASP A 1 169 ? -22.408 -0.494 11.873 1.00 90.75 169 ASP A CA 1
ATOM 1263 C C . ASP A 1 169 ? -21.297 0.079 12.761 1.00 90.75 169 ASP A C 1
ATOM 1265 O O . ASP A 1 169 ? -21.434 1.177 13.297 1.00 90.75 169 ASP A O 1
ATOM 1269 N N . ARG A 1 170 ? -20.129 -0.572 12.793 1.00 88.44 170 ARG A N 1
ATOM 1270 C CA . ARG A 1 170 ? -18.966 -0.078 13.545 1.00 88.44 170 ARG A CA 1
ATOM 1271 C C . ARG A 1 170 ? -18.438 1.246 13.018 1.00 88.44 170 ARG A C 1
ATOM 1273 O O . ARG A 1 170 ? -18.146 2.140 13.802 1.00 88.44 170 ARG A O 1
ATOM 1280 N N . LEU A 1 171 ? -18.333 1.417 11.701 1.00 89.56 171 LEU A N 1
ATOM 1281 C CA . LEU A 1 171 ? -17.904 2.694 11.119 1.00 89.56 171 LEU A CA 1
ATOM 1282 C C . LEU A 1 171 ? -18.899 3.822 11.409 1.00 89.56 171 LEU A C 1
ATOM 1284 O O . LEU A 1 171 ? -18.505 4.982 11.549 1.00 89.56 171 LEU A O 1
ATOM 1288 N N . LYS A 1 172 ? -20.190 3.497 11.508 1.00 88.50 172 LYS A N 1
ATOM 1289 C CA . LYS A 1 172 ? -21.226 4.449 11.901 1.00 88.50 172 LYS A CA 1
ATOM 1290 C C . LYS A 1 172 ? -21.102 4.838 13.374 1.00 88.50 172 LYS A C 1
ATOM 1292 O O . LYS A 1 172 ? -21.178 6.031 13.668 1.00 88.50 172 LYS A O 1
ATOM 1297 N N . ASP A 1 173 ? -20.854 3.877 14.259 1.00 85.31 173 ASP A N 1
ATOM 1298 C CA . ASP A 1 173 ? -20.604 4.129 15.684 1.00 85.31 173 ASP A CA 1
ATOM 1299 C C . ASP A 1 173 ? -19.326 4.950 15.890 1.00 85.31 173 ASP A C 1
ATOM 1301 O O . ASP A 1 173 ? -19.295 5.884 16.688 1.00 85.31 173 ASP A O 1
ATOM 1305 N N . MET A 1 174 ? -18.293 4.680 15.091 1.00 83.00 174 MET A N 1
ATOM 1306 C CA . MET A 1 174 ? -17.043 5.440 15.074 1.00 83.00 174 MET A CA 1
ATOM 1307 C C . MET A 1 174 ? -17.230 6.894 14.634 1.00 83.00 174 MET A C 1
ATOM 1309 O O . MET A 1 174 ? -16.593 7.788 15.191 1.00 83.00 174 MET A O 1
ATOM 1313 N N . ALA A 1 175 ? -18.114 7.143 13.663 1.00 84.50 175 ALA A N 1
ATOM 1314 C CA . ALA A 1 175 ? -18.474 8.488 13.211 1.00 84.50 175 ALA A CA 1
ATOM 1315 C C . ALA A 1 175 ? -19.487 9.190 14.137 1.00 84.50 175 ALA A C 1
ATOM 1317 O O . ALA A 1 175 ? -19.798 10.371 13.935 1.00 84.50 175 ALA A O 1
ATOM 1318 N N . ALA A 1 176 ? -20.050 8.490 15.127 1.00 79.19 176 ALA A N 1
ATOM 1319 C CA . ALA A 1 176 ? -21.060 9.054 16.005 1.00 79.19 176 ALA A CA 1
ATOM 1320 C C . ALA A 1 176 ? -20.449 10.114 16.932 1.00 79.19 176 ALA A C 1
ATOM 1322 O O . ALA A 1 176 ? -19.465 9.889 17.634 1.00 79.19 176 ALA A O 1
ATOM 1323 N N . LYS A 1 177 ? -21.100 11.282 16.998 1.00 60.50 177 LYS A N 1
ATOM 1324 C CA . LYS A 1 177 ? -20.700 12.407 17.865 1.00 60.50 177 LYS A CA 1
ATOM 1325 C C . LYS A 1 177 ? -20.742 12.091 19.366 1.00 60.50 177 LYS A C 1
ATOM 1327 O O . LYS A 1 177 ? -20.267 12.890 20.161 1.00 60.50 177 LYS A O 1
ATOM 1332 N N . SER A 1 178 ? -21.341 10.967 19.757 1.00 61.72 178 SER A N 1
ATOM 1333 C CA . SER A 1 178 ? -21.393 10.494 21.143 1.00 61.72 178 SER A CA 1
ATOM 1334 C C . SER A 1 178 ? -20.057 9.945 21.644 1.00 61.72 178 SER A C 1
ATOM 1336 O O . SER A 1 178 ? -19.915 9.730 22.847 1.00 61.72 178 SER A O 1
ATOM 1338 N N . ARG A 1 179 ? -19.080 9.709 20.758 1.00 69.69 179 ARG A N 1
ATOM 1339 C CA . ARG A 1 179 ? -17.749 9.248 21.150 1.00 69.69 179 ARG A CA 1
ATOM 1340 C C . ARG A 1 179 ? -16.961 10.364 21.841 1.00 69.69 179 ARG A C 1
ATOM 1342 O O . ARG A 1 179 ? -16.831 11.469 21.322 1.00 69.69 179 ARG A O 1
ATOM 1349 N N . THR A 1 180 ? -16.404 10.061 23.010 1.00 68.12 180 THR A N 1
ATOM 1350 C CA . THR A 1 180 ? -15.534 10.977 23.755 1.00 68.12 180 THR A CA 1
ATOM 1351 C C . THR A 1 180 ? -14.129 10.969 23.148 1.00 68.12 180 THR A C 1
ATOM 1353 O O . THR A 1 180 ? -13.367 10.033 23.367 1.00 68.12 180 THR A O 1
ATOM 1356 N N . CYS A 1 181 ? -13.802 12.011 22.382 1.00 72.00 181 CYS A N 1
ATOM 1357 C CA . CYS A 1 181 ? -12.501 12.196 21.723 1.00 72.00 181 CYS A CA 1
ATOM 1358 C C . CYS A 1 181 ? -11.523 13.073 22.516 1.00 72.00 181 CYS A C 1
ATOM 1360 O O . CYS A 1 181 ? -10.612 13.661 21.945 1.00 72.00 181 CYS A O 1
ATOM 1362 N N . THR A 1 182 ? -11.739 13.200 23.822 1.00 68.62 182 THR A N 1
ATOM 1363 C CA . THR A 1 182 ? -10.825 13.884 24.739 1.00 68.62 182 THR A CA 1
ATOM 1364 C C . THR A 1 182 ? -9.912 12.881 25.428 1.00 68.62 182 THR A C 1
ATOM 1366 O O . THR A 1 182 ? -10.325 11.758 25.739 1.00 68.62 182 THR A O 1
ATOM 1369 N N . GLU A 1 183 ? -8.688 13.315 25.716 1.00 64.25 183 GLU A N 1
ATOM 1370 C CA . GLU A 1 183 ? -7.759 12.575 26.566 1.00 64.25 183 GLU A CA 1
ATOM 1371 C C . GLU A 1 183 ? -8.442 12.211 27.899 1.00 64.25 183 GLU A C 1
ATOM 1373 O O . GLU A 1 183 ? -9.209 13.022 28.437 1.00 64.25 183 GLU A O 1
ATOM 1378 N N . PRO A 1 184 ? -8.233 10.994 28.437 1.00 65.44 184 PRO A N 1
ATOM 1379 C CA . PRO A 1 184 ? -7.272 9.955 28.022 1.00 65.44 184 PRO A CA 1
ATOM 1380 C C . PRO A 1 184 ? -7.834 8.873 27.063 1.00 65.44 184 PRO A C 1
ATOM 1382 O O . PRO A 1 184 ? -7.156 7.894 26.755 1.00 65.44 184 PRO A O 1
ATOM 1385 N N . LEU A 1 185 ? -9.079 9.013 26.587 1.00 65.88 185 LEU A N 1
ATOM 1386 C CA . LEU A 1 185 ? -9.793 7.981 25.806 1.00 65.88 185 LEU A CA 1
ATOM 1387 C C . LEU A 1 185 ? -9.423 7.949 24.314 1.00 65.88 185 LEU A C 1
ATOM 1389 O O . LEU A 1 185 ? -9.583 6.918 23.655 1.00 65.88 185 LEU A O 1
ATOM 1393 N N . SER A 1 186 ? -8.957 9.075 23.782 1.00 67.94 186 SER A N 1
ATOM 1394 C CA . SER A 1 186 ? -8.354 9.211 22.459 1.00 67.94 186 SER A CA 1
ATOM 1395 C C . SER A 1 186 ? -7.326 10.331 22.519 1.00 67.94 186 SER A C 1
ATOM 1397 O O . SER A 1 186 ? -7.561 11.337 23.187 1.00 67.94 186 SER A O 1
ATOM 1399 N N . HIS A 1 187 ? -6.216 10.160 21.809 1.00 72.81 187 HIS A N 1
ATOM 1400 C CA . HIS A 1 187 ? -5.191 11.193 21.673 1.00 72.81 187 HIS A CA 1
ATOM 1401 C C . HIS A 1 187 ? -5.502 12.105 20.479 1.00 72.81 187 HIS A C 1
ATOM 1403 O O . HIS A 1 187 ? -6.222 11.706 19.557 1.00 72.81 187 HIS A O 1
ATOM 1409 N N . HIS A 1 188 ? -4.976 13.333 20.496 1.00 70.12 188 HIS A N 1
ATOM 1410 C CA . HIS A 1 188 ? -5.181 14.327 19.430 1.00 70.12 188 HIS A CA 1
ATOM 1411 C C . HIS A 1 188 ? -4.662 13.882 18.053 1.00 70.12 188 HIS A C 1
ATOM 1413 O O . HIS A 1 188 ? -5.092 14.407 17.028 1.00 70.12 188 HIS A O 1
ATOM 1419 N N . ASP A 1 189 ? -3.743 12.924 18.023 1.00 75.88 189 ASP A N 1
ATOM 1420 C CA . ASP A 1 189 ? -3.119 12.355 16.834 1.00 75.88 189 ASP A CA 1
ATOM 1421 C C . ASP A 1 189 ? -3.812 11.075 16.335 1.00 75.88 189 ASP A C 1
ATOM 1423 O O . ASP A 1 189 ? -3.314 10.441 15.407 1.00 75.88 189 ASP A O 1
ATOM 1427 N N . GLN A 1 190 ? -4.957 10.690 16.907 1.00 79.56 190 GLN A N 1
ATOM 1428 C CA . GLN A 1 190 ? -5.686 9.474 16.542 1.00 79.56 190 GLN A CA 1
ATOM 1429 C C . GLN A 1 190 ? -7.046 9.777 15.910 1.00 79.56 190 GLN A C 1
ATOM 1431 O O . GLN A 1 190 ? -7.710 10.768 16.215 1.00 79.56 190 GLN A O 1
ATOM 1436 N N . ALA A 1 191 ? -7.505 8.871 15.042 1.00 78.06 191 ALA A N 1
ATOM 1437 C CA . ALA A 1 191 ? -8.827 8.980 14.439 1.00 78.06 191 ALA A CA 1
ATOM 1438 C C . ALA A 1 191 ? -9.929 8.791 15.497 1.00 78.06 191 ALA A C 1
ATOM 1440 O O . ALA A 1 191 ? -10.086 7.706 16.071 1.00 78.06 191 ALA A O 1
ATOM 1441 N N . CYS A 1 192 ? -10.718 9.843 15.727 1.00 79.56 192 CYS A N 1
ATOM 1442 C CA . CYS A 1 192 ? -11.855 9.805 16.635 1.00 79.56 192 CYS A CA 1
ATOM 1443 C C . CYS A 1 192 ? -12.996 10.717 16.178 1.00 79.56 192 CYS A C 1
ATOM 1445 O O . CYS A 1 192 ? -12.785 11.887 15.869 1.00 79.56 192 CYS A O 1
ATOM 1447 N N . GLY A 1 193 ? -14.218 10.180 16.198 1.00 83.75 193 GLY A N 1
ATOM 1448 C CA . GLY A 1 193 ? -15.430 10.935 15.908 1.00 83.75 193 GLY A CA 1
ATOM 1449 C C . GLY A 1 193 ? -15.642 11.207 14.412 1.00 83.75 193 GLY A C 1
ATOM 1450 O O . GLY A 1 193 ? -15.059 10.539 13.560 1.00 83.75 193 GLY A O 1
ATOM 1451 N N . PRO A 1 194 ? -16.532 12.153 14.063 1.00 84.69 194 PRO A N 1
ATOM 1452 C 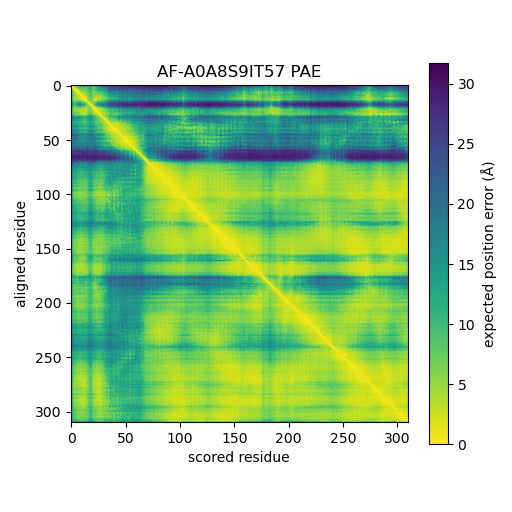CA . PRO A 1 194 ? -16.812 12.488 12.671 1.00 84.69 194 PRO A CA 1
ATOM 1453 C C . PRO A 1 194 ? -15.591 13.096 11.967 1.00 84.69 194 PRO A C 1
ATOM 1455 O O . PRO A 1 194 ? -14.866 13.897 12.548 1.00 84.69 194 PRO A O 1
ATOM 1458 N N . VAL A 1 195 ? -15.409 12.766 10.686 1.00 86.12 195 VAL A N 1
ATOM 1459 C CA . VAL A 1 195 ? -14.293 13.283 9.875 1.00 86.12 195 VAL A CA 1
ATOM 1460 C C . VAL A 1 195 ? -14.614 14.664 9.310 1.00 86.12 195 VAL A C 1
ATOM 1462 O O . VAL A 1 195 ? -15.604 14.838 8.591 1.00 86.12 195 VAL A O 1
ATOM 1465 N N . ASP A 1 196 ? -13.739 15.631 9.564 1.00 85.56 196 ASP A N 1
ATOM 1466 C CA . ASP A 1 196 ? -13.856 16.974 9.001 1.00 85.56 196 ASP A CA 1
ATOM 1467 C C . ASP A 1 196 ? -13.746 16.959 7.468 1.00 85.56 196 ASP A C 1
ATOM 1469 O O . ASP A 1 196 ? -12.881 16.317 6.877 1.00 85.56 196 ASP A O 1
ATOM 1473 N N . GLY A 1 197 ? -14.659 17.668 6.798 1.00 83.62 197 GLY A N 1
ATOM 1474 C CA . GLY A 1 197 ? -14.717 17.726 5.332 1.00 83.62 197 GLY A CA 1
ATOM 1475 C C . GLY A 1 197 ? -15.448 16.558 4.656 1.00 83.62 197 GLY A C 1
ATOM 1476 O O . GLY A 1 197 ? -15.695 16.618 3.448 1.00 83.62 197 GLY A O 1
ATOM 1477 N N . ASN A 1 198 ? -15.868 15.537 5.409 1.00 89.94 198 ASN A N 1
ATOM 1478 C CA . ASN A 1 198 ? -16.748 14.478 4.915 1.00 89.94 198 ASN A CA 1
ATOM 1479 C C . ASN A 1 198 ? -18.225 14.875 5.050 1.00 89.94 198 ASN A C 1
ATOM 1481 O O . ASN A 1 198 ? -18.652 15.442 6.059 1.00 89.94 198 ASN A O 1
ATOM 1485 N N . TYR A 1 199 ? -19.052 14.521 4.062 1.00 87.50 199 TYR A N 1
ATOM 1486 C CA . TYR A 1 199 ? -20.503 14.705 4.161 1.00 87.50 199 TYR A CA 1
ATOM 1487 C C . TYR A 1 199 ? -21.062 13.988 5.401 1.00 87.50 199 TYR A C 1
ATOM 1489 O O . TYR A 1 199 ? -20.920 12.773 5.558 1.00 87.50 199 TYR A O 1
ATOM 1497 N N . LYS A 1 200 ? -21.686 14.765 6.299 1.00 85.88 200 LYS A N 1
ATOM 1498 C CA . LYS A 1 200 ? -22.174 14.324 7.621 1.00 85.88 200 LYS A CA 1
ATOM 1499 C C . LYS A 1 200 ? -21.098 13.682 8.519 1.00 85.88 200 LYS A C 1
ATOM 1501 O O . LYS A 1 200 ? -21.452 12.971 9.453 1.00 85.88 200 LYS A O 1
ATOM 1506 N N . GLY A 1 201 ? -19.812 13.911 8.245 1.00 84.12 201 GLY A N 1
ATOM 1507 C CA . GLY A 1 201 ? -18.701 13.333 9.004 1.00 84.12 201 GLY A CA 1
ATOM 1508 C C . GLY A 1 201 ? -18.564 11.812 8.887 1.00 84.12 201 GLY A C 1
ATOM 1509 O O . GLY A 1 201 ? -17.855 11.206 9.683 1.00 84.12 201 GLY A O 1
ATOM 1510 N N . SER A 1 202 ? -19.254 11.181 7.931 1.00 88.38 202 SER A N 1
ATOM 1511 C CA . SER A 1 202 ? -19.253 9.724 7.773 1.00 88.38 202 SER A CA 1
ATOM 151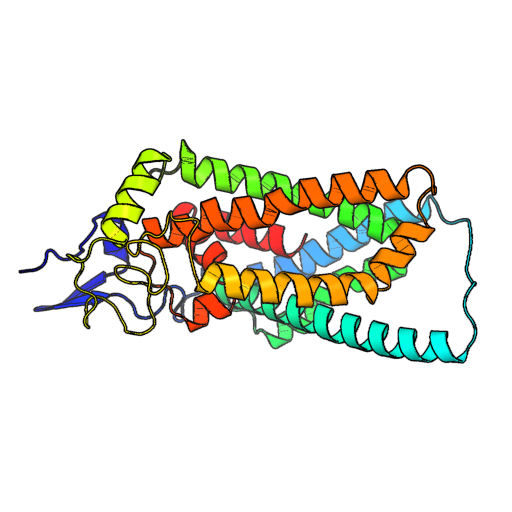2 C C . SER A 1 202 ? -17.955 9.225 7.136 1.00 88.38 202 SER A C 1
ATOM 1514 O O . SER A 1 202 ? -17.476 9.816 6.171 1.00 88.38 202 SER A O 1
ATOM 1516 N N . TYR A 1 203 ? -17.430 8.092 7.603 1.00 86.31 203 TYR A N 1
ATOM 1517 C CA . TYR A 1 203 ? -16.303 7.394 6.967 1.00 86.31 203 TYR A CA 1
ATOM 1518 C C . TYR A 1 203 ? -16.665 6.717 5.635 1.00 86.31 203 TYR A C 1
ATOM 1520 O O . TYR A 1 203 ? -15.782 6.379 4.857 1.00 86.31 203 TYR A O 1
ATOM 1528 N N . LEU A 1 204 ? -17.959 6.525 5.360 1.00 88.12 204 LEU A N 1
ATOM 1529 C CA . LEU A 1 204 ? -18.461 5.791 4.191 1.00 88.12 204 LEU A CA 1
ATOM 1530 C C . LEU A 1 204 ? -18.911 6.703 3.044 1.00 88.12 204 LEU A C 1
ATOM 1532 O O . LEU A 1 204 ? -19.438 6.235 2.036 1.00 88.12 204 LEU A O 1
ATOM 1536 N N . THR A 1 205 ? -18.764 8.016 3.205 1.00 88.69 205 THR A N 1
ATOM 1537 C CA . THR A 1 205 ? -19.154 8.961 2.163 1.00 88.69 205 THR A CA 1
ATOM 1538 C C . THR A 1 205 ? -18.117 9.015 1.046 1.00 88.69 205 THR A C 1
ATOM 1540 O O . THR A 1 205 ? -16.918 9.076 1.297 1.00 88.69 205 THR A O 1
ATOM 1543 N N . MET A 1 206 ? -18.593 9.095 -0.195 1.00 86.62 206 MET A N 1
ATOM 1544 C CA . MET A 1 206 ? -17.755 9.440 -1.351 1.00 86.62 206 MET A CA 1
ATOM 1545 C C . MET A 1 206 ? -17.617 10.961 -1.535 1.00 86.62 206 MET A C 1
ATOM 1547 O O . MET A 1 206 ? -16.799 11.426 -2.323 1.00 86.62 206 MET A O 1
ATOM 1551 N N . LEU A 1 207 ? -18.413 11.752 -0.807 1.00 88.31 207 LEU A N 1
ATOM 1552 C CA . LEU A 1 207 ? -18.352 13.213 -0.802 1.00 88.31 207 LEU A CA 1
ATOM 1553 C C . LEU A 1 207 ? -17.415 13.681 0.318 1.00 88.31 207 LEU A C 1
ATOM 1555 O O . LEU A 1 207 ? -17.855 13.891 1.452 1.00 88.31 207 LEU A O 1
ATOM 1559 N N . SER A 1 208 ? -16.132 13.818 -0.018 1.00 89.31 208 SER A N 1
ATOM 1560 C CA . SER A 1 208 ? -15.067 14.281 0.877 1.00 89.31 208 SER A CA 1
ATOM 1561 C C . SER A 1 208 ? -14.237 15.369 0.200 1.00 89.31 208 SER A C 1
ATOM 1563 O O . SER A 1 208 ? -13.696 15.148 -0.886 1.00 89.31 208 SER A O 1
ATOM 1565 N N . SER A 1 209 ? -14.106 16.536 0.836 1.00 88.06 209 SER A N 1
ATOM 1566 C CA . SER A 1 209 ? -13.239 17.610 0.331 1.00 88.06 209 SER A CA 1
ATOM 1567 C C . SER A 1 209 ? -11.764 17.198 0.353 1.00 88.06 209 SER A C 1
ATOM 1569 O O . SER A 1 209 ? -11.062 17.388 -0.639 1.00 88.06 209 SER A O 1
ATOM 1571 N N . GLY A 1 210 ? -11.314 16.562 1.440 1.00 85.06 210 GLY A N 1
ATOM 1572 C CA . GLY A 1 210 ? -9.958 16.025 1.564 1.00 85.06 210 GLY A CA 1
ATOM 1573 C C . GLY A 1 210 ? -9.677 14.926 0.540 1.00 85.06 210 GLY A C 1
ATOM 1574 O O . GLY A 1 210 ? -8.646 14.962 -0.130 1.00 85.06 210 GLY A O 1
ATOM 1575 N N . GLY A 1 211 ? -10.630 14.008 0.339 1.00 84.62 211 GLY A N 1
ATOM 1576 C CA . GLY A 1 211 ? -10.535 12.973 -0.692 1.00 84.62 211 GLY A CA 1
ATOM 1577 C C . GLY A 1 211 ? -10.437 13.546 -2.110 1.00 84.62 211 GLY A C 1
ATOM 1578 O O . GLY A 1 211 ? -9.639 13.063 -2.911 1.00 84.62 211 GLY A O 1
ATOM 1579 N N . ALA A 1 212 ? -11.184 14.614 -2.414 1.00 86.12 212 ALA A N 1
ATOM 1580 C CA . ALA A 1 212 ? -11.108 15.297 -3.705 1.00 86.12 212 ALA A CA 1
ATOM 1581 C C . ALA A 1 212 ? -9.746 15.980 -3.927 1.00 86.12 212 ALA A C 1
ATOM 1583 O O . ALA A 1 212 ? -9.150 15.820 -4.992 1.00 86.12 212 ALA A O 1
ATOM 1584 N N . VAL A 1 213 ? -9.223 16.694 -2.922 1.00 87.69 213 VAL A N 1
ATOM 1585 C CA . VAL A 1 213 ? -7.893 17.329 -2.987 1.00 87.69 213 VAL A CA 1
ATOM 1586 C C . VAL A 1 213 ? -6.799 16.276 -3.163 1.00 87.69 213 VAL A C 1
ATOM 1588 O O . VAL A 1 213 ? -5.971 16.402 -4.064 1.00 87.69 213 VAL A O 1
ATOM 1591 N N . PHE A 1 214 ? -6.833 15.205 -2.365 1.00 84.44 214 PHE A N 1
ATOM 1592 C CA . PHE A 1 214 ? -5.903 14.085 -2.495 1.00 84.44 214 PHE A CA 1
ATOM 1593 C C . PHE A 1 214 ? -5.987 13.439 -3.883 1.00 84.44 214 PHE A C 1
ATOM 1595 O O . PHE A 1 214 ? -4.959 13.189 -4.505 1.00 84.44 214 PHE A O 1
ATOM 1602 N N . GLY A 1 215 ? -7.197 13.234 -4.411 1.00 82.44 215 GLY A N 1
ATOM 1603 C CA . GLY A 1 215 ? -7.412 12.705 -5.756 1.00 82.44 215 GLY A CA 1
ATOM 1604 C C . GLY A 1 215 ? -6.772 13.567 -6.847 1.00 82.44 215 GLY A C 1
ATOM 1605 O O . GLY A 1 215 ? -6.080 13.032 -7.711 1.00 82.44 215 GLY A O 1
ATOM 1606 N N . ILE A 1 216 ? -6.932 14.893 -6.786 1.00 85.38 216 ILE A N 1
ATOM 1607 C CA . ILE A 1 216 ? -6.308 15.825 -7.742 1.00 85.38 216 ILE A CA 1
ATOM 1608 C C . ILE A 1 216 ? -4.781 15.758 -7.647 1.00 85.38 216 ILE A C 1
ATOM 1610 O O . ILE A 1 216 ? -4.115 15.622 -8.674 1.00 85.38 216 ILE A O 1
ATOM 1614 N N . ILE A 1 217 ? -4.226 15.805 -6.432 1.00 84.81 217 ILE A N 1
ATOM 1615 C CA . ILE A 1 217 ? -2.776 15.703 -6.207 1.00 84.81 217 ILE A CA 1
ATOM 1616 C C . ILE A 1 217 ? -2.243 14.384 -6.774 1.00 84.81 217 ILE A C 1
ATOM 1618 O O . ILE A 1 217 ? -1.237 14.380 -7.480 1.00 84.81 217 ILE A O 1
ATOM 1622 N N . ASN A 1 218 ? -2.940 13.276 -6.520 1.00 81.44 218 ASN A N 1
ATOM 1623 C CA . ASN A 1 218 ? -2.523 11.949 -6.953 1.00 81.44 218 ASN A CA 1
ATOM 1624 C C . ASN A 1 218 ? -2.608 11.784 -8.479 1.00 81.44 218 ASN A C 1
ATOM 1626 O O . ASN A 1 218 ? -1.738 11.152 -9.071 1.00 81.44 218 ASN A O 1
ATOM 1630 N N . ILE A 1 219 ? -3.612 12.383 -9.133 1.00 78.38 219 ILE A N 1
ATOM 1631 C CA . ILE A 1 219 ? -3.710 12.414 -10.600 1.00 78.38 219 ILE A CA 1
ATOM 1632 C C . ILE A 1 219 ? -2.545 13.210 -11.185 1.00 78.38 219 ILE A C 1
ATOM 1634 O O . ILE A 1 219 ? -1.832 12.688 -12.033 1.00 78.38 219 ILE A O 1
ATOM 1638 N N . VAL A 1 220 ? -2.320 14.446 -10.732 1.00 81.75 220 VAL A N 1
ATOM 1639 C CA . VAL A 1 220 ? -1.259 15.303 -11.287 1.00 81.75 220 VAL A CA 1
ATOM 1640 C C . VAL A 1 220 ? 0.127 14.701 -11.031 1.00 81.75 220 VAL A C 1
ATOM 1642 O O . VAL A 1 220 ? 0.951 14.650 -11.944 1.00 81.75 220 VAL A O 1
ATOM 1645 N N . GLY A 1 221 ? 0.362 14.193 -9.818 1.00 78.75 221 GLY A N 1
ATOM 1646 C CA . GLY A 1 221 ? 1.620 13.568 -9.420 1.00 78.75 221 GLY A CA 1
ATOM 1647 C C . GLY A 1 221 ? 1.903 12.270 -10.175 1.00 78.75 221 GLY A C 1
ATOM 1648 O O . GLY A 1 221 ? 2.912 12.180 -10.875 1.00 78.75 221 GLY A O 1
ATOM 1649 N N . ASN A 1 222 ? 1.007 11.279 -10.090 1.00 77.88 222 ASN A N 1
ATOM 1650 C CA . ASN A 1 222 ? 1.257 9.959 -10.681 1.00 77.88 222 ASN A CA 1
ATOM 1651 C C . ASN A 1 222 ? 1.179 9.963 -12.205 1.00 77.88 222 ASN A C 1
ATOM 1653 O O . ASN A 1 222 ? 1.851 9.169 -12.857 1.00 77.88 222 ASN A O 1
ATOM 1657 N N . PHE A 1 223 ? 0.375 10.846 -12.802 1.00 71.81 223 PHE A N 1
ATOM 1658 C CA . PHE A 1 223 ? 0.387 10.987 -14.253 1.00 71.81 223 PHE A CA 1
ATOM 1659 C C . PHE A 1 223 ? 1.763 11.476 -14.705 1.00 71.81 223 PHE A C 1
ATOM 1661 O O . PHE A 1 223 ? 2.374 10.855 -15.566 1.00 71.81 223 PHE A O 1
ATOM 1668 N N . GLY A 1 224 ? 2.307 12.513 -14.061 1.00 72.56 224 GLY A N 1
ATOM 1669 C CA . GLY A 1 224 ? 3.655 12.998 -14.349 1.00 72.56 224 GLY A CA 1
ATOM 1670 C C . GLY A 1 224 ? 4.716 11.900 -14.254 1.00 72.56 224 GLY A C 1
ATOM 1671 O O . GLY A 1 224 ? 5.505 11.750 -15.186 1.00 72.56 224 GLY A O 1
ATOM 1672 N N . THR A 1 225 ? 4.703 11.096 -13.184 1.00 71.94 225 THR A N 1
ATOM 1673 C CA . THR A 1 225 ? 5.697 10.028 -12.985 1.00 71.94 225 THR A CA 1
ATOM 1674 C C . THR A 1 225 ? 5.627 8.950 -14.063 1.00 71.94 225 THR A C 1
ATOM 1676 O O . THR A 1 225 ? 6.668 8.580 -14.593 1.00 71.94 225 THR A O 1
ATOM 1679 N N . VAL A 1 226 ? 4.433 8.510 -14.472 1.00 74.06 226 VAL A N 1
ATOM 1680 C CA . VAL A 1 226 ? 4.272 7.478 -15.514 1.00 74.06 226 VAL A CA 1
ATOM 1681 C C . VAL A 1 226 ? 4.858 7.917 -16.862 1.00 74.06 226 VAL A C 1
ATOM 1683 O O . VAL A 1 226 ? 5.458 7.104 -17.562 1.00 74.06 226 VAL A O 1
ATOM 1686 N N . PHE A 1 227 ? 4.726 9.194 -17.239 1.00 69.50 227 PHE A N 1
ATOM 1687 C CA . PHE A 1 227 ? 5.225 9.684 -18.533 1.00 69.50 227 PHE A CA 1
ATOM 1688 C C . PHE A 1 227 ? 6.741 9.840 -18.598 1.00 69.50 227 PHE A C 1
ATOM 1690 O O . PHE A 1 227 ? 7.302 9.793 -19.692 1.00 69.50 227 PHE A O 1
ATOM 1697 N N . VAL A 1 228 ? 7.406 10.046 -17.466 1.00 69.88 228 VAL A N 1
ATOM 1698 C CA . VAL A 1 228 ? 8.865 10.228 -17.418 1.00 69.88 228 VAL A CA 1
ATOM 1699 C C . VAL A 1 228 ? 9.595 8.979 -16.923 1.00 69.88 228 VAL A C 1
ATOM 1701 O O . VAL A 1 228 ? 10.814 8.912 -17.028 1.00 69.88 228 VAL A O 1
ATOM 1704 N N . ASP A 1 229 ? 8.877 7.970 -16.436 1.00 70.00 229 ASP A N 1
ATOM 1705 C CA . ASP A 1 229 ? 9.445 6.698 -16.003 1.00 70.00 229 ASP A CA 1
ATOM 1706 C C . ASP A 1 229 ? 9.767 5.798 -17.211 1.00 70.00 229 ASP A C 1
ATOM 1708 O O . ASP A 1 229 ? 8.901 5.289 -17.932 1.00 70.00 229 ASP A O 1
ATOM 1712 N N . ASN A 1 230 ? 11.067 5.595 -17.433 1.00 67.56 230 ASN A N 1
ATOM 1713 C CA . ASN A 1 230 ? 11.592 4.779 -18.525 1.00 67.56 230 ASN A CA 1
ATOM 1714 C C . ASN A 1 230 ? 11.187 3.296 -18.443 1.00 67.56 230 ASN A C 1
ATOM 1716 O O . ASN A 1 230 ? 11.121 2.637 -19.481 1.00 67.56 230 ASN A O 1
ATOM 1720 N N . GLY A 1 231 ? 10.877 2.756 -17.264 1.00 73.19 231 GLY A N 1
ATOM 1721 C CA . GLY A 1 231 ? 10.411 1.379 -17.103 1.00 73.19 231 GLY A CA 1
ATOM 1722 C C . GLY A 1 231 ? 9.129 1.109 -17.893 1.00 73.19 231 GLY A C 1
ATOM 1723 O O . GLY A 1 231 ? 9.042 0.107 -18.615 1.00 73.19 231 GLY A O 1
ATOM 1724 N N . TYR A 1 232 ? 8.169 2.039 -17.862 1.00 73.44 232 TYR A N 1
ATOM 1725 C CA . TYR A 1 232 ? 6.943 1.923 -18.656 1.00 73.44 232 TYR A CA 1
ATOM 1726 C C . TYR A 1 232 ? 7.230 1.986 -20.157 1.00 73.44 232 TYR A C 1
ATOM 1728 O O . TYR A 1 232 ? 6.735 1.146 -20.908 1.00 73.44 232 TYR A O 1
ATOM 1736 N N . TRP A 1 233 ? 8.069 2.923 -20.604 1.00 70.38 233 TRP A N 1
ATOM 1737 C CA . TRP A 1 233 ? 8.392 3.076 -22.026 1.00 70.38 233 TRP A CA 1
ATOM 1738 C C . TRP A 1 233 ? 9.122 1.869 -22.605 1.00 70.38 233 TRP A C 1
ATOM 1740 O O . TRP A 1 233 ? 8.773 1.404 -23.691 1.00 70.38 233 TRP A O 1
ATOM 1750 N N . VAL A 1 234 ? 10.097 1.319 -21.881 1.00 73.81 234 VAL A N 1
ATOM 1751 C CA . VAL A 1 234 ? 10.820 0.124 -22.332 1.00 73.81 234 VAL A CA 1
ATOM 1752 C C . VAL A 1 234 ? 9.874 -1.078 -22.418 1.00 73.81 234 VAL A C 1
ATOM 1754 O O . VAL A 1 234 ? 9.952 -1.848 -23.376 1.00 73.81 234 VAL A O 1
ATOM 1757 N N . SER A 1 235 ? 8.917 -1.193 -21.493 1.00 77.00 235 SER A N 1
ATOM 1758 C CA . SER A 1 235 ? 7.852 -2.205 -21.547 1.00 77.00 235 SER A CA 1
ATOM 1759 C C . SER A 1 235 ? 6.943 -2.041 -22.763 1.00 77.00 235 SER A C 1
ATOM 1761 O O . SER A 1 235 ? 6.656 -3.016 -23.459 1.00 77.00 235 SER A O 1
ATOM 1763 N N . ALA A 1 236 ? 6.533 -0.807 -23.066 1.00 70.31 236 ALA A N 1
ATOM 1764 C CA . ALA A 1 236 ? 5.706 -0.502 -24.229 1.00 70.31 236 ALA A CA 1
ATOM 1765 C C . ALA A 1 236 ? 6.400 -0.849 -25.552 1.00 70.31 236 ALA A C 1
ATOM 1767 O O . ALA A 1 236 ? 5.756 -1.388 -26.454 1.00 70.31 236 ALA A O 1
ATOM 1768 N N . ILE A 1 237 ? 7.696 -0.534 -25.661 1.00 71.00 237 ILE A N 1
ATOM 1769 C CA . ILE A 1 237 ? 8.516 -0.763 -26.860 1.00 71.00 237 ILE A CA 1
ATOM 1770 C C . ILE A 1 237 ? 8.803 -2.256 -27.052 1.00 71.00 237 ILE A C 1
ATOM 1772 O O . ILE A 1 237 ? 8.819 -2.735 -28.184 1.00 71.00 237 ILE A O 1
ATOM 1776 N N . ALA A 1 238 ? 8.999 -3.002 -25.962 1.00 76.00 238 ALA A N 1
ATOM 1777 C CA . ALA A 1 238 ? 9.207 -4.447 -26.013 1.00 76.00 238 ALA A CA 1
ATOM 1778 C C . ALA A 1 238 ? 7.939 -5.227 -26.422 1.00 76.00 238 ALA A C 1
ATOM 1780 O O . ALA A 1 238 ? 8.034 -6.366 -26.887 1.00 76.00 238 ALA A O 1
ATOM 1781 N N . ALA A 1 239 ? 6.752 -4.637 -26.256 1.00 77.75 239 ALA A N 1
ATOM 1782 C CA . ALA A 1 239 ? 5.477 -5.245 -26.619 1.00 77.75 239 ALA A CA 1
ATOM 1783 C C . ALA A 1 239 ? 5.112 -5.030 -28.102 1.00 77.75 239 ALA A C 1
ATOM 1785 O O . ALA A 1 239 ? 5.496 -4.055 -28.745 1.00 77.75 239 ALA A O 1
ATOM 1786 N N . ARG A 1 240 ? 4.302 -5.942 -28.664 1.00 77.88 240 ARG A N 1
ATOM 1787 C CA . ARG A 1 240 ? 3.758 -5.776 -30.024 1.00 77.88 240 ARG A CA 1
ATOM 1788 C C . ARG A 1 240 ? 2.797 -4.572 -30.060 1.00 77.88 240 ARG A C 1
ATOM 1790 O O . ARG A 1 240 ? 1.850 -4.577 -29.271 1.00 77.88 240 ARG A O 1
ATOM 1797 N N . PRO A 1 241 ? 2.919 -3.628 -31.018 1.00 74.12 241 PRO A N 1
ATOM 1798 C CA . PRO A 1 241 ? 2.101 -2.405 -31.054 1.00 74.12 241 PRO A CA 1
ATOM 1799 C C . PRO A 1 241 ? 0.580 -2.636 -31.023 1.00 74.12 241 PRO A C 1
ATOM 1801 O O . PRO A 1 241 ? -0.164 -1.875 -30.403 1.00 74.12 241 PRO A O 1
ATOM 1804 N N . SER A 1 242 ? 0.105 -3.716 -31.652 1.00 77.62 242 SER A N 1
ATOM 1805 C CA . SER A 1 242 ? -1.316 -4.095 -31.671 1.00 77.62 242 SE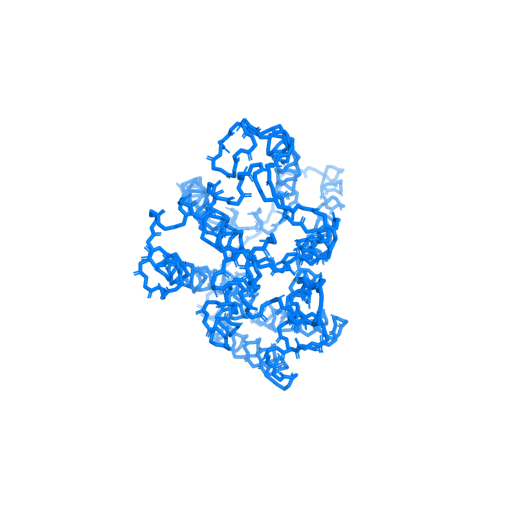R A CA 1
ATOM 1806 C C . SER A 1 242 ? -1.856 -4.567 -30.315 1.00 77.62 242 SER A C 1
ATOM 1808 O O . SER A 1 242 ? -3.069 -4.531 -30.100 1.00 77.62 242 SER A O 1
ATOM 1810 N N . SER A 1 243 ? -0.978 -4.974 -29.395 1.00 79.56 243 SER A N 1
ATOM 1811 C CA . SER A 1 243 ? -1.326 -5.452 -28.054 1.00 79.56 243 SER A CA 1
ATOM 1812 C C . SER A 1 243 ? -1.033 -4.428 -26.955 1.00 79.56 243 SER A C 1
ATOM 1814 O O . SER A 1 243 ? -1.683 -4.478 -25.915 1.00 79.56 243 SER A O 1
ATOM 1816 N N . THR A 1 244 ? -0.110 -3.484 -27.173 1.00 73.50 244 THR A N 1
ATOM 1817 C CA . THR A 1 244 ? 0.354 -2.528 -26.150 1.00 73.50 244 THR A CA 1
ATOM 1818 C C . THR A 1 244 ? -0.787 -1.717 -25.528 1.00 73.50 244 THR A C 1
ATOM 1820 O O . THR A 1 244 ? -0.919 -1.675 -24.309 1.00 73.50 244 THR A O 1
ATOM 1823 N N . HIS A 1 245 ? -1.674 -1.131 -26.339 1.00 74.44 245 HIS A N 1
ATOM 1824 C CA . HIS A 1 245 ? -2.790 -0.322 -25.826 1.00 74.44 245 HIS A CA 1
ATOM 1825 C C . HIS A 1 245 ? -3.815 -1.147 -25.027 1.00 74.44 245 HIS A C 1
ATOM 1827 O O . HIS A 1 245 ? -4.307 -0.691 -23.998 1.00 74.44 245 HIS A O 1
ATOM 1833 N N . LYS A 1 246 ? -4.109 -2.383 -25.461 1.00 77.62 246 LYS A N 1
ATOM 1834 C CA . LYS A 1 246 ? -5.005 -3.303 -24.736 1.00 77.62 246 LYS A CA 1
ATOM 1835 C C . LYS A 1 246 ? -4.389 -3.740 -23.412 1.00 77.62 246 LYS A C 1
ATOM 1837 O O . LYS A 1 246 ? -5.093 -3.813 -22.411 1.00 77.62 246 LYS A O 1
ATOM 1842 N N . GLY A 1 247 ? -3.078 -3.990 -23.416 1.00 80.69 247 GLY A N 1
ATOM 1843 C CA . GLY A 1 247 ? -2.305 -4.315 -22.222 1.00 80.69 247 GLY A CA 1
ATOM 1844 C C . GLY A 1 247 ? -2.356 -3.195 -21.187 1.00 80.69 247 GLY A C 1
ATOM 1845 O O . GLY A 1 247 ? -2.672 -3.465 -20.034 1.00 80.69 247 GLY A O 1
ATOM 1846 N N . TYR A 1 248 ? -2.144 -1.940 -21.598 1.00 78.12 248 TYR A N 1
ATOM 1847 C CA . TYR A 1 248 ? -2.248 -0.791 -20.692 1.00 78.12 248 TYR A CA 1
ATOM 1848 C C . TYR A 1 248 ? -3.655 -0.592 -20.127 1.00 78.12 248 TYR A C 1
ATOM 1850 O O . TYR A 1 248 ? -3.794 -0.341 -18.934 1.00 78.12 248 TYR A O 1
ATOM 1858 N N . LEU A 1 249 ? -4.698 -0.741 -20.950 1.00 76.81 249 LEU A N 1
ATOM 1859 C CA . LEU A 1 249 ? -6.083 -0.631 -20.480 1.00 76.81 249 LEU A CA 1
ATOM 1860 C C . LEU A 1 249 ? -6.420 -1.721 -19.457 1.00 76.81 249 LEU A C 1
ATOM 1862 O O . LEU A 1 249 ? -6.957 -1.419 -18.394 1.00 76.81 249 LEU A O 1
ATOM 1866 N N . LEU A 1 250 ? -6.069 -2.976 -19.747 1.00 83.31 250 LEU A N 1
ATOM 1867 C CA . LEU A 1 250 ? -6.296 -4.084 -18.821 1.00 83.31 250 LEU A CA 1
ATOM 1868 C C . LEU A 1 250 ? -5.480 -3.916 -17.534 1.00 83.31 250 LEU A C 1
ATOM 1870 O O . LEU A 1 250 ? -6.020 -4.086 -16.446 1.00 83.31 250 LEU A O 1
ATOM 1874 N N . GLY A 1 251 ? -4.205 -3.539 -17.657 1.00 81.38 251 GLY A N 1
ATOM 1875 C CA . GLY A 1 251 ? -3.330 -3.265 -16.521 1.00 81.38 251 GLY A CA 1
ATOM 1876 C C . GLY A 1 251 ? -3.880 -2.158 -15.626 1.00 81.38 251 GLY A C 1
ATOM 1877 O O . GLY A 1 251 ? -3.921 -2.330 -14.413 1.00 81.38 251 GLY A O 1
ATOM 1878 N N . GLY A 1 252 ? -4.390 -1.069 -16.209 1.00 78.50 252 GLY A N 1
ATOM 1879 C CA . GLY A 1 252 ? -5.032 0.016 -15.463 1.00 78.50 252 GLY A CA 1
ATOM 1880 C C . GLY A 1 252 ? -6.315 -0.412 -14.741 1.00 78.50 252 GLY A C 1
ATOM 1881 O O . GLY A 1 252 ? -6.542 -0.005 -13.604 1.00 78.50 252 GLY A O 1
ATOM 1882 N N . LEU A 1 253 ? -7.130 -1.275 -15.358 1.00 79.38 253 LEU A N 1
ATOM 1883 C CA . LEU A 1 253 ? -8.338 -1.820 -14.725 1.00 79.38 253 LEU A CA 1
ATOM 1884 C C . LEU A 1 253 ? -8.008 -2.757 -13.558 1.00 79.38 253 LEU A C 1
ATOM 1886 O O . LEU A 1 253 ? -8.646 -2.677 -12.512 1.00 79.38 253 LEU A O 1
ATOM 1890 N N . VAL A 1 254 ? -7.006 -3.624 -13.716 1.00 85.88 254 VAL A N 1
ATOM 1891 C CA . VAL A 1 254 ? -6.553 -4.528 -12.648 1.00 85.88 254 VAL A CA 1
ATOM 1892 C C . VAL A 1 254 ? -5.885 -3.741 -11.523 1.00 85.88 254 VAL A C 1
ATOM 1894 O O . VAL A 1 254 ? -6.126 -4.024 -10.354 1.00 85.88 254 VAL A O 1
ATOM 1897 N N . TRP A 1 255 ? -5.119 -2.699 -11.858 1.00 83.19 255 TRP A N 1
ATOM 1898 C CA . TRP A 1 255 ? -4.464 -1.842 -10.874 1.00 83.19 255 TRP A CA 1
ATOM 1899 C C . TRP A 1 255 ? -5.450 -1.236 -9.881 1.00 83.19 255 TRP A C 1
ATOM 1901 O O . TRP A 1 255 ? -5.123 -1.162 -8.705 1.00 83.19 255 TRP A O 1
ATOM 1911 N N . PHE A 1 256 ? -6.662 -0.865 -10.312 1.00 83.38 256 PHE A N 1
ATOM 1912 C CA . PHE A 1 256 ? -7.704 -0.348 -9.419 1.00 83.38 256 PHE A CA 1
ATOM 1913 C C . PHE A 1 256 ? -8.031 -1.303 -8.260 1.00 83.38 256 PHE A C 1
ATOM 1915 O O . PHE A 1 256 ? -8.323 -0.840 -7.156 1.00 83.38 256 PHE A O 1
ATOM 1922 N N . ALA A 1 257 ? -7.940 -2.619 -8.475 1.00 87.50 257 ALA A N 1
ATOM 1923 C CA . ALA A 1 257 ? -8.258 -3.612 -7.455 1.00 87.50 257 ALA A CA 1
ATOM 1924 C C . ALA A 1 257 ? -7.345 -3.503 -6.225 1.00 87.50 257 ALA A C 1
ATOM 1926 O O . ALA A 1 257 ? -7.810 -3.726 -5.109 1.00 87.50 257 ALA A O 1
ATOM 1927 N N . VAL A 1 258 ? -6.078 -3.116 -6.398 1.00 89.00 258 VAL A N 1
ATOM 1928 C CA . VAL A 1 258 ? -5.092 -3.028 -5.310 1.00 89.00 258 VAL A CA 1
ATOM 1929 C C . VAL A 1 258 ? -5.429 -1.922 -4.295 1.00 89.00 258 VAL A C 1
ATOM 1931 O O . VAL A 1 258 ? -5.704 -2.254 -3.141 1.00 89.00 258 VAL A O 1
ATOM 1934 N N . PRO A 1 259 ? -5.479 -0.623 -4.661 1.00 87.75 259 PRO A N 1
ATOM 1935 C CA . PRO A 1 259 ? -5.823 0.431 -3.717 1.00 87.75 259 PRO A CA 1
ATOM 1936 C C . PRO A 1 259 ? -7.271 0.307 -3.242 1.00 87.75 259 PRO A C 1
ATOM 1938 O O . PRO A 1 259 ? -7.539 0.578 -2.075 1.00 87.75 259 PRO A O 1
ATOM 1941 N N . PHE A 1 260 ? -8.199 -0.143 -4.099 1.00 88.25 260 PHE A N 1
ATOM 1942 C CA . PHE A 1 260 ? -9.587 -0.347 -3.695 1.00 88.25 260 PHE A CA 1
ATOM 1943 C C . PHE A 1 260 ? -9.693 -1.401 -2.592 1.00 88.25 260 PHE A C 1
ATOM 1945 O O . PHE A 1 260 ? -10.281 -1.125 -1.548 1.00 88.25 260 PHE A O 1
ATOM 1952 N N . SER A 1 261 ? -9.095 -2.581 -2.778 1.00 91.19 261 SER A N 1
ATOM 1953 C CA . SER A 1 261 ? -9.140 -3.645 -1.772 1.00 91.19 261 SER A CA 1
ATOM 1954 C C . SER A 1 261 ? -8.399 -3.252 -0.498 1.00 91.19 261 SER A C 1
ATOM 1956 O O . SER A 1 261 ? -8.977 -3.389 0.574 1.00 91.19 261 SER A O 1
ATOM 1958 N N . LEU A 1 262 ? -7.186 -2.695 -0.572 1.00 91.12 262 LEU A N 1
ATOM 1959 C CA . LEU A 1 262 ? -6.432 -2.284 0.620 1.00 91.12 262 LEU A CA 1
ATOM 1960 C C . LEU A 1 262 ? -7.153 -1.199 1.425 1.00 91.12 262 LEU A C 1
ATOM 1962 O O . LEU A 1 262 ? -7.249 -1.313 2.646 1.00 91.12 262 LEU A O 1
ATOM 1966 N N . ALA A 1 263 ? -7.685 -0.170 0.760 1.00 89.88 263 ALA A N 1
ATOM 1967 C CA . ALA A 1 263 ? -8.379 0.919 1.438 1.00 89.88 263 ALA A CA 1
ATOM 1968 C C . ALA A 1 263 ? -9.708 0.449 2.043 1.00 89.88 263 ALA A C 1
ATOM 1970 O O . ALA A 1 263 ? -9.985 0.717 3.211 1.00 89.88 263 ALA A O 1
ATOM 1971 N N . THR A 1 264 ? -10.519 -0.282 1.272 1.00 90.88 264 THR A N 1
ATOM 1972 C CA . THR A 1 264 ? -11.850 -0.707 1.726 1.00 90.88 264 THR A CA 1
ATOM 1973 C C . THR A 1 264 ? -11.810 -1.880 2.695 1.00 90.88 264 THR A C 1
ATOM 1975 O O . THR A 1 264 ? -12.715 -1.990 3.507 1.00 90.88 264 THR A O 1
ATOM 1978 N N . SER A 1 265 ? -10.803 -2.754 2.661 1.00 92.00 265 SER A N 1
ATOM 1979 C CA . SER A 1 265 ? -10.692 -3.863 3.619 1.00 92.00 265 SER A CA 1
ATOM 1980 C C . SER A 1 265 ? -9.835 -3.480 4.823 1.00 92.00 265 SER A C 1
ATOM 1982 O O . SER A 1 265 ? -10.365 -3.283 5.911 1.00 92.00 265 SER A O 1
ATOM 1984 N N . LEU A 1 266 ? -8.522 -3.332 4.646 1.00 92.88 266 LEU A N 1
ATOM 1985 C CA . LEU A 1 266 ? -7.591 -3.095 5.747 1.00 92.88 266 LEU A CA 1
ATOM 1986 C C . LEU A 1 266 ? -7.674 -1.657 6.277 1.00 92.88 266 LEU A C 1
ATOM 1988 O O . LEU A 1 266 ? -7.630 -1.456 7.483 1.00 92.88 266 LEU A O 1
ATOM 1992 N N . GLY A 1 267 ? -7.861 -0.656 5.412 1.00 91.81 267 GLY A N 1
ATOM 1993 C CA . GLY A 1 267 ? -8.015 0.741 5.837 1.00 91.81 267 GLY A CA 1
ATOM 1994 C C . GLY A 1 267 ? -9.271 0.966 6.685 1.00 91.81 267 GLY A C 1
ATOM 1995 O O . GLY A 1 267 ? -9.184 1.412 7.828 1.00 91.81 267 GLY A O 1
ATOM 1996 N N . LEU A 1 268 ? -10.444 0.605 6.155 1.00 91.62 268 LEU A N 1
ATOM 1997 C CA . LEU A 1 268 ? -11.702 0.676 6.909 1.00 91.62 268 LEU A CA 1
ATOM 1998 C C . LEU A 1 268 ? -11.735 -0.304 8.087 1.00 91.62 268 LEU A C 1
ATOM 2000 O O . LEU A 1 268 ? -12.309 0.020 9.123 1.00 91.62 268 LEU A O 1
ATOM 2004 N N . GLY A 1 269 ? -11.098 -1.470 7.962 1.00 90.94 269 GLY A N 1
ATOM 2005 C CA . GLY A 1 269 ? -10.963 -2.441 9.044 1.00 90.94 269 GLY A CA 1
ATOM 2006 C C . GLY A 1 269 ? -10.214 -1.874 10.249 1.00 90.94 269 GLY A C 1
ATOM 2007 O O . GLY A 1 269 ? -10.652 -2.088 11.376 1.00 90.94 269 GLY A O 1
ATOM 2008 N N . ALA A 1 270 ? -9.158 -1.083 10.030 1.00 91.31 270 ALA A N 1
ATOM 2009 C CA . ALA A 1 270 ? -8.435 -0.390 11.099 1.00 91.31 270 ALA A CA 1
ATOM 2010 C C . ALA A 1 270 ? -9.352 0.527 11.921 1.00 91.31 270 ALA A C 1
ATOM 2012 O O . ALA A 1 270 ? -9.306 0.532 13.151 1.00 91.31 270 ALA A O 1
ATOM 2013 N N . LEU A 1 271 ? -10.204 1.286 11.223 1.00 90.12 271 LEU A N 1
ATOM 2014 C CA . LEU A 1 271 ? -11.166 2.205 11.828 1.00 90.12 271 LEU A CA 1
ATOM 2015 C C . LEU A 1 271 ? -12.299 1.444 12.524 1.00 90.12 271 LEU A C 1
ATOM 2017 O O . LEU A 1 271 ? -12.650 1.774 13.650 1.00 90.12 271 LEU A O 1
ATOM 2021 N N . ALA A 1 272 ? -12.839 0.401 11.892 1.00 89.62 272 ALA A N 1
ATOM 2022 C CA . ALA A 1 272 ? -13.906 -0.424 12.458 1.00 89.62 272 ALA A CA 1
ATOM 2023 C C . ALA A 1 272 ? -13.457 -1.212 13.703 1.00 89.62 272 ALA A C 1
ATOM 2025 O O . ALA A 1 272 ? -14.281 -1.521 14.558 1.00 89.62 272 ALA A O 1
ATOM 2026 N N . LEU A 1 273 ? -12.165 -1.536 13.808 1.00 87.44 273 LEU A N 1
ATOM 2027 C CA . LEU A 1 273 ? -11.544 -2.150 14.988 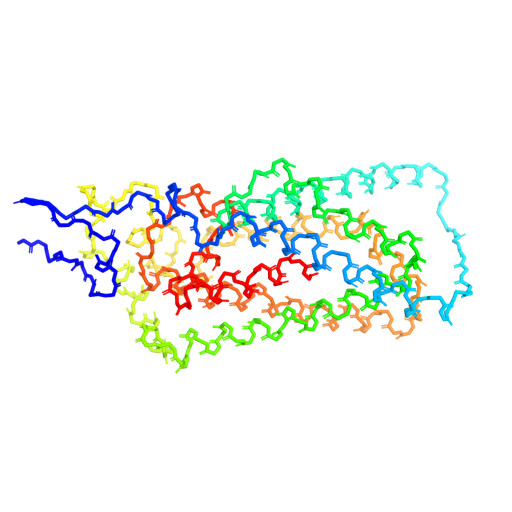1.00 87.44 273 LEU A CA 1
ATOM 2028 C C . LEU A 1 273 ? -11.033 -1.128 16.010 1.00 87.44 273 LEU A C 1
ATOM 2030 O O . LEU A 1 273 ? -10.482 -1.529 17.036 1.00 87.44 273 LEU A O 1
ATOM 2034 N N . ASP A 1 274 ? -11.212 0.166 15.744 1.00 86.50 274 ASP A N 1
ATOM 2035 C CA . ASP A 1 274 ? -10.744 1.266 16.582 1.00 86.50 274 ASP A CA 1
ATOM 2036 C C . ASP A 1 274 ? -9.276 1.100 17.020 1.00 86.50 274 ASP A C 1
ATOM 2038 O O . ASP A 1 274 ? -8.912 1.255 18.192 1.00 86.50 274 ASP A O 1
ATOM 2042 N N . LEU A 1 275 ? -8.405 0.751 16.068 1.00 87.88 275 LEU A N 1
ATOM 2043 C CA . LEU A 1 275 ? -6.988 0.531 16.353 1.00 87.88 275 LEU A CA 1
ATOM 2044 C C . LEU A 1 275 ? -6.305 1.850 16.757 1.00 87.88 275 LEU A C 1
ATOM 2046 O O . LEU A 1 275 ? -6.526 2.858 16.084 1.00 87.88 275 LEU A O 1
ATOM 2050 N N . PRO A 1 276 ? -5.476 1.869 17.822 1.00 86.25 276 PRO A N 1
ATOM 2051 C CA . PRO A 1 276 ? -4.767 3.063 18.303 1.00 86.25 276 PRO A CA 1
ATOM 2052 C C . PRO A 1 276 ? -3.612 3.468 17.371 1.00 86.25 276 PRO A C 1
ATOM 2054 O O . PRO A 1 276 ? -2.450 3.411 17.753 1.00 86.25 276 PRO A O 1
ATOM 2057 N N . ILE A 1 277 ? -3.921 3.818 16.124 1.00 88.19 277 ILE A N 1
ATOM 2058 C CA . ILE A 1 277 ? -2.936 4.216 15.116 1.00 88.19 277 ILE A CA 1
ATOM 2059 C C . ILE A 1 277 ? -2.767 5.732 15.176 1.00 88.19 277 ILE A C 1
ATOM 2061 O O . ILE A 1 277 ? -3.747 6.464 15.003 1.00 88.19 277 ILE A O 1
ATOM 2065 N N . SER A 1 278 ? -1.537 6.195 15.398 1.00 88.12 278 SER A N 1
ATOM 2066 C CA . SER A 1 278 ? -1.222 7.626 15.378 1.00 88.12 278 SER A CA 1
ATOM 2067 C C . SER A 1 278 ? -1.148 8.180 13.952 1.00 88.12 278 SER A C 1
ATOM 2069 O O . SER A 1 278 ? -0.950 7.450 12.975 1.00 88.12 278 SER A O 1
ATOM 2071 N N . ALA A 1 279 ? -1.257 9.499 13.817 1.00 85.62 279 ALA A N 1
ATOM 2072 C CA . ALA A 1 279 ? -1.115 10.187 12.540 1.00 85.62 279 ALA A CA 1
ATOM 2073 C C . ALA A 1 279 ? 0.259 9.927 11.894 1.00 85.62 279 ALA A C 1
ATOM 2075 O O . ALA A 1 279 ? 0.341 9.778 10.676 1.00 85.62 279 ALA A O 1
ATOM 2076 N N . ASP A 1 280 ? 1.328 9.821 12.691 1.00 86.50 280 ASP A N 1
ATOM 2077 C CA . ASP A 1 280 ? 2.665 9.478 12.190 1.00 86.50 280 ASP A CA 1
ATOM 2078 C C . ASP A 1 280 ? 2.718 8.042 11.644 1.00 86.50 280 ASP A C 1
ATOM 2080 O O . ASP A 1 280 ? 3.169 7.818 10.518 1.00 86.50 280 ASP A O 1
ATOM 2084 N N . GLU A 1 281 ? 2.170 7.070 12.380 1.00 87.75 281 GLU A N 1
ATOM 2085 C CA . GLU A 1 281 ? 2.090 5.673 11.934 1.00 87.75 281 GLU A CA 1
ATOM 2086 C C . GLU A 1 281 ? 1.264 5.538 10.647 1.00 87.75 281 GLU A C 1
ATOM 2088 O O . GLU A 1 281 ? 1.642 4.804 9.725 1.00 87.75 281 GLU A O 1
ATOM 2093 N N . ALA A 1 282 ? 0.159 6.281 10.549 1.00 88.00 282 ALA A N 1
ATOM 2094 C CA . ALA A 1 282 ? -0.665 6.324 9.351 1.00 88.00 282 ALA A CA 1
ATOM 2095 C C . ALA A 1 282 ? 0.096 6.922 8.154 1.00 88.00 282 ALA A C 1
ATOM 2097 O O . ALA A 1 282 ? 0.087 6.330 7.072 1.00 88.00 282 ALA A O 1
ATOM 2098 N N . ASN A 1 283 ? 0.816 8.031 8.354 1.00 86.06 283 ASN A N 1
ATOM 2099 C CA . ASN A 1 283 ? 1.630 8.682 7.321 1.00 86.06 283 ASN A CA 1
ATOM 2100 C C . ASN A 1 283 ? 2.815 7.820 6.859 1.00 86.06 283 ASN A C 1
ATOM 2102 O O . ASN A 1 283 ? 3.231 7.909 5.704 1.00 86.06 283 ASN A O 1
ATOM 2106 N N . ARG A 1 284 ? 3.327 6.938 7.724 1.00 84.56 284 ARG A N 1
ATOM 2107 C CA . ARG A 1 284 ? 4.345 5.931 7.381 1.00 84.56 284 ARG A CA 1
ATOM 2108 C C . ARG A 1 284 ? 3.783 4.710 6.642 1.00 84.56 284 ARG A C 1
ATOM 2110 O O . ARG A 1 284 ? 4.545 3.803 6.312 1.00 84.56 284 ARG A O 1
ATOM 2117 N N . GLY A 1 285 ? 2.475 4.666 6.379 1.00 87.19 285 GLY A N 1
ATOM 2118 C CA . GLY A 1 285 ? 1.824 3.569 5.662 1.00 87.19 285 GLY A CA 1
ATOM 2119 C C . GLY A 1 285 ? 1.587 2.320 6.515 1.00 87.19 285 GLY A C 1
ATOM 2120 O O . GLY A 1 285 ? 1.442 1.227 5.970 1.00 87.19 285 GLY A O 1
ATOM 2121 N N . LEU A 1 286 ? 1.536 2.450 7.846 1.00 90.31 286 LEU A N 1
ATOM 2122 C CA . LEU A 1 286 ? 1.430 1.309 8.764 1.00 90.31 286 LEU A CA 1
ATOM 2123 C C . LEU A 1 286 ? -0.015 0.850 9.036 1.00 90.31 286 LEU A C 1
ATOM 2125 O O . LEU A 1 286 ? -0.219 -0.117 9.769 1.00 90.31 286 LEU A O 1
ATOM 2129 N N . VAL A 1 287 ? -1.018 1.473 8.406 1.00 92.44 287 VAL A N 1
ATOM 2130 C CA . VAL A 1 287 ? -2.440 1.112 8.584 1.00 92.44 287 VAL A CA 1
ATOM 2131 C C . VAL A 1 287 ? -2.749 -0.328 8.136 1.00 92.44 287 VAL A C 1
ATOM 2133 O O . VAL A 1 287 ? -3.340 -1.075 8.927 1.00 92.44 287 VAL A O 1
ATOM 2136 N N . PRO A 1 288 ? -2.346 -0.785 6.927 1.00 91.75 288 PRO A N 1
ATOM 2137 C CA . PRO A 1 288 ? -2.567 -2.178 6.543 1.00 91.75 288 PRO A CA 1
ATOM 2138 C C . PRO A 1 288 ? -1.811 -3.180 7.440 1.00 91.75 288 PRO A C 1
ATOM 2140 O O . PRO A 1 288 ? -2.454 -4.125 7.906 1.00 91.75 288 PRO A O 1
ATOM 2143 N N . PRO A 1 289 ? -0.515 -2.965 7.774 1.00 91.31 289 PRO A N 1
ATOM 2144 C CA . PRO A 1 289 ? 0.209 -3.722 8.802 1.00 91.31 289 PRO A CA 1
ATOM 2145 C C . PRO A 1 289 ? -0.528 -3.870 10.128 1.00 91.31 289 PRO A C 1
ATOM 2147 O O . PRO A 1 289 ? -0.706 -4.995 10.600 1.00 91.31 289 PRO A O 1
ATOM 2150 N N . ALA A 1 290 ? -1.010 -2.766 10.700 1.00 90.62 290 ALA A N 1
ATOM 2151 C CA . ALA A 1 290 ? -1.708 -2.785 11.981 1.00 90.62 290 ALA A CA 1
ATOM 2152 C C . ALA A 1 290 ? -2.971 -3.653 11.921 1.00 90.62 290 ALA A C 1
ATOM 2154 O O . ALA A 1 290 ? -3.222 -4.478 12.801 1.00 90.62 290 ALA A O 1
ATOM 2155 N N . THR A 1 291 ? -3.734 -3.527 10.837 1.00 91.62 291 THR A N 1
ATOM 2156 C CA . THR A 1 291 ? -4.993 -4.260 10.661 1.00 91.62 291 THR A CA 1
ATOM 2157 C C . THR A 1 291 ? -4.770 -5.749 10.439 1.00 91.62 291 THR A C 1
ATOM 2159 O O . THR A 1 291 ? -5.453 -6.571 11.048 1.00 91.62 291 THR A O 1
ATOM 2162 N N . ALA A 1 292 ? -3.778 -6.123 9.628 1.00 91.06 292 ALA A N 1
ATOM 2163 C CA . ALA A 1 292 ? -3.434 -7.527 9.421 1.00 91.06 292 ALA A CA 1
ATOM 2164 C C . ALA A 1 292 ? -2.953 -8.196 10.719 1.00 91.06 292 ALA A C 1
ATOM 2166 O O . ALA A 1 292 ? -3.343 -9.330 11.002 1.00 91.06 292 ALA A O 1
ATOM 2167 N N . ILE A 1 293 ? -2.172 -7.489 11.544 1.00 90.12 293 ILE A N 1
ATOM 2168 C CA . ILE A 1 293 ? -1.769 -7.963 12.877 1.00 90.12 293 ILE A CA 1
ATOM 2169 C C . ILE A 1 293 ? -2.982 -8.104 13.793 1.00 90.12 293 ILE A C 1
ATOM 2171 O O . ILE A 1 293 ? -3.121 -9.116 14.476 1.00 90.12 293 ILE A O 1
ATOM 2175 N N . ALA A 1 294 ? -3.867 -7.107 13.821 1.00 88.69 294 ALA A N 1
ATOM 2176 C CA . ALA A 1 294 ? -5.034 -7.125 14.695 1.00 88.69 294 ALA A CA 1
ATOM 2177 C C . ALA A 1 294 ? -5.979 -8.299 14.393 1.00 88.69 294 ALA A C 1
ATOM 2179 O O . ALA A 1 294 ? -6.615 -8.812 15.314 1.00 88.69 294 ALA A O 1
ATOM 2180 N N . LEU A 1 295 ? -6.040 -8.720 13.126 1.00 88.75 295 LEU A N 1
ATOM 2181 C CA . LEU A 1 295 ? -6.946 -9.751 12.629 1.00 88.75 295 LEU A CA 1
ATOM 2182 C C . LEU A 1 295 ? -6.344 -11.167 12.579 1.00 88.75 295 LEU A C 1
ATOM 2184 O O . LEU A 1 295 ? -7.058 -12.134 12.826 1.00 88.75 295 LEU A O 1
ATOM 2188 N N . MET A 1 296 ? -5.058 -11.311 12.244 1.00 87.88 296 MET A N 1
ATOM 2189 C CA . MET A 1 296 ? -4.393 -12.615 12.052 1.00 87.88 296 MET A CA 1
ATOM 2190 C C . MET A 1 296 ? -3.164 -12.823 12.949 1.00 87.88 296 MET A C 1
ATOM 2192 O O . MET A 1 296 ? -2.578 -13.907 12.968 1.00 87.88 296 MET A O 1
ATOM 2196 N N . GLY A 1 297 ? -2.719 -11.798 13.673 1.00 87.81 297 GLY A N 1
ATOM 2197 C CA . GLY A 1 297 ? -1.471 -11.839 14.428 1.00 87.81 297 GLY A CA 1
ATOM 2198 C C . GLY A 1 297 ? -0.258 -12.056 13.518 1.00 87.81 297 GLY A C 1
ATOM 2199 O O . GLY A 1 297 ? -0.106 -11.404 12.485 1.00 87.81 297 GLY A O 1
ATOM 2200 N N . LYS A 1 298 ? 0.616 -12.999 13.896 1.00 87.44 298 LYS A N 1
ATOM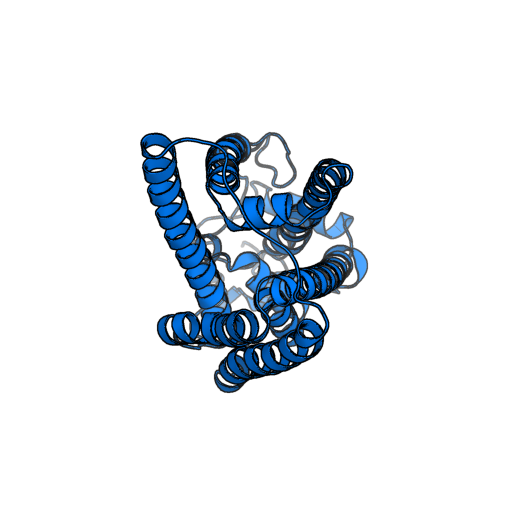 2201 C CA . LYS A 1 298 ? 1.905 -13.242 13.220 1.00 87.44 298 LYS A CA 1
ATOM 2202 C C . LYS A 1 298 ? 1.769 -13.665 11.754 1.00 87.44 298 LYS A C 1
ATOM 2204 O O . LYS A 1 298 ? 2.615 -13.300 10.940 1.00 87.44 298 LYS A O 1
ATOM 2209 N N . SER A 1 299 ? 0.729 -14.425 11.404 1.00 87.69 299 SER A N 1
ATOM 2210 C CA . SER A 1 299 ? 0.511 -14.866 10.019 1.00 87.69 299 SER A CA 1
ATOM 2211 C C . SER A 1 299 ? 0.109 -13.704 9.106 1.00 87.69 299 SER A C 1
ATOM 2213 O O . SER A 1 299 ? 0.551 -13.663 7.961 1.00 87.69 299 SER A O 1
ATOM 2215 N N . GLY A 1 300 ? -0.632 -12.718 9.625 1.00 86.81 300 GLY A N 1
ATOM 2216 C CA . GLY A 1 300 ? -0.950 -11.479 8.908 1.00 86.81 300 GLY A CA 1
ATOM 2217 C C . GLY A 1 300 ? 0.294 -10.648 8.600 1.00 86.81 300 GLY A C 1
ATOM 2218 O O . GLY A 1 300 ? 0.458 -10.185 7.472 1.00 86.81 300 GLY A O 1
ATOM 2219 N N . SER A 1 301 ? 1.214 -10.533 9.565 1.00 86.75 301 SER A N 1
ATOM 2220 C CA . SER A 1 301 ? 2.510 -9.874 9.354 1.00 86.75 301 SER A CA 1
ATOM 2221 C C . SER A 1 301 ? 3.339 -10.565 8.277 1.00 86.75 301 SER A C 1
ATOM 2223 O O . SER A 1 301 ? 3.932 -9.889 7.442 1.00 86.75 301 SER A O 1
ATOM 2225 N N . LEU A 1 302 ? 3.375 -11.902 8.273 1.00 88.81 302 LEU A N 1
ATOM 2226 C CA . LEU A 1 302 ? 4.113 -12.656 7.261 1.00 88.81 302 LEU A CA 1
ATOM 2227 C C . LEU A 1 302 ? 3.515 -12.449 5.866 1.00 88.81 302 LEU A C 1
ATOM 2229 O O . LEU A 1 302 ? 4.265 -12.182 4.936 1.00 88.81 302 LEU A O 1
ATOM 2233 N N . LEU A 1 303 ? 2.186 -12.510 5.727 1.00 89.88 303 LEU A N 1
ATOM 2234 C CA . LEU A 1 303 ? 1.507 -12.267 4.450 1.00 89.88 303 LEU A CA 1
ATOM 2235 C C . LEU A 1 303 ? 1.760 -10.853 3.919 1.00 89.88 303 LEU A C 1
ATOM 2237 O O . LEU A 1 303 ? 1.990 -10.692 2.722 1.00 89.88 303 LEU A O 1
ATOM 2241 N N . LEU A 1 304 ? 1.767 -9.841 4.791 1.00 90.00 304 LEU A N 1
ATOM 2242 C CA . LEU A 1 304 ? 2.103 -8.476 4.385 1.00 90.00 304 LEU A CA 1
ATOM 2243 C C . LEU A 1 304 ? 3.572 -8.296 4.034 1.00 90.00 304 LEU A C 1
ATOM 2245 O O . LEU A 1 304 ? 3.865 -7.586 3.079 1.00 90.00 304 LEU A O 1
ATOM 2249 N N . LEU A 1 305 ? 4.492 -8.942 4.754 1.00 88.31 305 LEU A N 1
ATOM 2250 C CA . LEU A 1 305 ? 5.894 -8.952 4.351 1.00 88.31 305 LEU A CA 1
ATOM 2251 C C . LEU A 1 305 ? 6.044 -9.621 2.987 1.00 88.31 305 LEU A C 1
ATOM 2253 O O . LEU A 1 305 ? 6.663 -9.041 2.107 1.00 88.31 305 LEU A O 1
ATOM 2257 N N . THR A 1 306 ? 5.430 -10.785 2.762 1.00 88.12 306 THR A N 1
ATOM 2258 C CA . THR A 1 306 ? 5.447 -11.430 1.445 1.00 88.12 306 THR A CA 1
ATOM 2259 C C . THR A 1 306 ? 4.908 -10.488 0.374 1.00 88.12 306 THR A C 1
ATOM 2261 O O . THR A 1 306 ? 5.583 -10.287 -0.623 1.00 88.12 306 THR A O 1
ATOM 2264 N N . MET A 1 307 ? 3.762 -9.845 0.598 1.00 88.56 307 MET A N 1
ATOM 2265 C CA . MET A 1 307 ? 3.204 -8.863 -0.336 1.00 88.56 307 MET A CA 1
ATOM 2266 C C . MET A 1 307 ? 4.127 -7.656 -0.574 1.00 88.56 307 MET A C 1
ATOM 2268 O O . MET A 1 307 ? 4.108 -7.100 -1.659 1.00 88.56 307 MET A O 1
ATOM 2272 N N . LEU A 1 308 ? 4.921 -7.242 0.415 1.00 85.81 308 LEU A N 1
ATOM 2273 C CA . LEU A 1 308 ? 5.869 -6.131 0.297 1.00 85.81 308 LEU A CA 1
ATOM 2274 C C . LEU A 1 308 ? 7.126 -6.500 -0.502 1.00 85.81 308 LEU A C 1
ATOM 2276 O O . LEU A 1 308 ? 7.700 -5.635 -1.157 1.00 85.81 308 LEU A O 1
ATOM 2280 N N . PHE A 1 309 ? 7.571 -7.757 -0.423 1.00 79.94 309 PHE A N 1
ATOM 2281 C CA . PHE A 1 309 ? 8.739 -8.249 -1.164 1.00 79.94 309 PHE A CA 1
ATOM 2282 C C . PHE A 1 309 ? 8.425 -8.692 -2.597 1.00 79.94 309 PHE A C 1
ATOM 2284 O O . PHE A 1 309 ? 9.364 -8.881 -3.371 1.00 79.94 309 PHE A O 1
ATOM 2291 N N . MET A 1 310 ? 7.146 -8.885 -2.928 1.00 82.06 310 MET A N 1
ATOM 2292 C CA . MET A 1 310 ? 6.662 -9.174 -4.281 1.00 82.06 310 MET A CA 1
ATOM 2293 C C . MET A 1 310 ? 6.312 -7.861 -4.991 1.00 82.06 310 MET A C 1
ATOM 2295 O O . MET A 1 310 ? 7.001 -7.500 -5.970 1.00 82.06 310 MET A O 1
#

Mean predicted aligned error: 9.15 Å

Sequence (310 aa):
MATCPPFDFSAKYYNGGGSGCERRSSFFGDTTVLDQGVGYAVILGFGAFFAVFTSVLTNFFLYVFGISRWGTATHIVFLVFCLATNVVVTAMLLLGGSAVVNALTGVNIYAASFLIPLGVIVYTLAGGLKATFLASYVHSVIVHVVLVVFVFLVYTSSSELGSPSVVYDRLKDMAAKSRTCTEPLSHHDQACGPVDGNYKGSYLTMLSSGGAVFGIINIVGNFGTVFVDNGYWVSAIAARPSSTHKGYLLGGLVWFAVPFSLATSLGLGALALDLPISADEANRGLVPPATAIALMGKSGSLLLLTMLFM

pLDDT: mean 78.03, std 13.05, range [31.22, 93.44]

Organism: Brassica cretica (NCBI:txid69181)